Protein AF-A0A8H2JIV2-F1 (afdb_monomer)

Organism: NCBI:txid2304625

Secondary structure (DSSP, 8-state):
---S-------TTS-HHHHHHHHHHHHHHHHTTT--GGG--EEESSHHHHHHHHHHHHHTT-----EEEHHHHHHHH-TTSPPPPHHHHHHHHHTT---HHHHHHHSHHHHHHHHHHHHHHHTT-S----EEETTEEEE-HHHHHHHHHTS-TTS-HHHHHHHHHHHHHHHHHHHHHHHTTSHHHHHHHHHHHHHHHT-

Nearest PDB structures (foldseek):
  6zca-assembly1_H  TM=8.045E-01  e=2.258E-09  Bacillus subtilis
  5uxw-assembly2_B  TM=6.470E-01  e=6.951E+00  Bartonella quintana str. Toulouse
  1w36-assembly2_F  TM=5.972E-01  e=6.951E+00  Escherichia coli
  1w36-assembly1_C  TM=5.732E-01  e=8.904E+00  Escherichia coli

pLDDT: mean 83.73, std 10.21, range [45.22, 93.94]

Sequence (199 aa):
TTSKVMLIEGIAGSGKTSALLQRIAFLLYHNRKWLEAENVLLFSPNHLFSDYISTVLPSLGESGVPTQTFKNYISQLLPEFSLLDEQQQESGFLLGEKDPIQVMKSGLTLVDQIDRYIQSITSYGPLFRDMKINGRTILSKESIRQWYKETNEQLPLHHRLSLLQTKLLKKLGGLQKDETRQQWVKDLAEEQLQELYAT

Foldseek 3Di:
DPDPDDDDDDDPPPCSVVVVLVVVLCCCVVCVVPDALCNAEAADCDDVVQVVSQVVNVVSVHHDRHYYHPVVVVCVVCVVDDDDDPVVVVVCVVVVVCPVVVVCVPDCVVVVVVVVVQLVCLQQADDFQFDDDPNHGPGHSVNLRVQLNPDDSPDRSVVSVVVSVVVVVVVVVVVVVVVCPDPVVVVVVVVVVCVVVVD

Radius of gyration: 25.8 Å; Cα contacts (8 Å, |Δi|>4): 123; chains: 1; bounding box: 49×55×67 Å

Mean predicted aligned error: 10.49 Å

InterPro domains:
  IPR027417 P-loop containing nucleoside triphosphate hydrolase [G3DSA:3.40.50.300] (1-194)
  IPR027417 P-loop containing nucleoside triphosphate hydrolase [SSF52540] (3-186)

Structure (mmCIF, N/CA/C/O backbone):
data_AF-A0A8H2JIV2-F1
#
_entry.id   AF-A0A8H2JIV2-F1
#
loop_
_atom_site.group_PDB
_atom_site.id
_atom_site.type_symbol
_atom_site.label_atom_id
_atom_site.label_alt_id
_atom_site.label_comp_id
_atom_site.label_asym_id
_atom_site.label_entity_id
_atom_site.label_seq_id
_atom_site.pdbx_PDB_ins_code
_atom_site.Cartn_x
_atom_site.Cartn_y
_atom_site.Cartn_z
_atom_site.occupancy
_atom_site.B_iso_or_equiv
_atom_site.auth_seq_id
_atom_site.auth_comp_id
_atom_site.auth_asym_id
_atom_site.auth_atom_id
_atom_site.pdbx_PDB_model_num
ATOM 1 N N . THR A 1 1 ? 2.349 1.173 -31.238 1.00 49.69 1 THR A N 1
ATOM 2 C CA . THR A 1 1 ? 1.554 0.133 -30.546 1.00 49.69 1 THR A CA 1
ATOM 3 C C . THR A 1 1 ? 0.786 0.776 -29.404 1.00 49.69 1 THR A C 1
ATOM 5 O O . THR A 1 1 ? 1.384 1.504 -28.627 1.00 49.69 1 THR A O 1
ATOM 8 N N . THR A 1 2 ? -0.531 0.569 -29.327 1.00 69.25 2 THR A N 1
ATOM 9 C CA . THR A 1 2 ? -1.459 1.178 -28.343 1.00 69.25 2 THR A CA 1
ATOM 10 C C . THR A 1 2 ? -1.653 0.335 -27.072 1.00 69.25 2 THR A C 1
ATOM 12 O O . THR A 1 2 ? -2.593 0.558 -26.313 1.00 69.25 2 THR A O 1
ATOM 15 N N . SER A 1 3 ? -0.788 -0.658 -26.831 1.00 79.25 3 SER A N 1
ATOM 16 C CA . SER A 1 3 ? -0.906 -1.537 -25.663 1.00 79.25 3 SER A CA 1
ATOM 17 C C . SER A 1 3 ? -0.543 -0.802 -24.373 1.00 79.25 3 SER A C 1
ATOM 19 O O . SER A 1 3 ? 0.490 -0.135 -24.310 1.00 79.25 3 SER A O 1
ATOM 21 N N . LYS A 1 4 ? -1.372 -0.970 -23.334 1.00 85.00 4 LYS A N 1
ATOM 22 C CA . LYS A 1 4 ? -1.130 -0.433 -21.983 1.00 85.00 4 LYS A CA 1
ATOM 23 C C . LYS A 1 4 ? -0.068 -1.220 -21.209 1.00 85.00 4 LYS A C 1
ATOM 25 O O . LYS A 1 4 ? 0.530 -0.678 -20.290 1.00 85.00 4 LYS A O 1
ATOM 30 N N . VAL A 1 5 ? 0.160 -2.482 -21.579 1.00 91.12 5 VAL A N 1
ATOM 31 C CA . VAL A 1 5 ? 1.103 -3.389 -20.912 1.00 91.12 5 VAL A CA 1
ATOM 32 C C . VAL A 1 5 ? 2.109 -3.917 -21.930 1.00 91.12 5 VAL A C 1
ATOM 34 O O . VAL A 1 5 ? 1.755 -4.211 -23.077 1.00 91.12 5 VAL A O 1
ATOM 37 N N . MET A 1 6 ? 3.367 -4.022 -21.509 1.00 90.38 6 MET A N 1
ATOM 38 C CA . MET A 1 6 ? 4.468 -4.560 -22.299 1.00 90.38 6 MET A CA 1
ATOM 39 C C . MET A 1 6 ? 5.199 -5.620 -21.479 1.00 90.38 6 MET A C 1
ATOM 41 O O . MET A 1 6 ? 5.628 -5.345 -20.362 1.00 90.38 6 MET A O 1
ATOM 45 N N . LEU A 1 7 ? 5.355 -6.807 -22.059 1.00 91.94 7 LEU A N 1
ATOM 46 C CA . LEU A 1 7 ? 6.203 -7.871 -21.534 1.00 91.94 7 LEU A CA 1
ATOM 47 C C . LEU A 1 7 ? 7.478 -7.930 -22.376 1.00 91.94 7 LEU A C 1
ATOM 49 O O . LEU A 1 7 ? 7.404 -7.946 -23.604 1.00 91.94 7 LEU A O 1
ATOM 53 N N . ILE A 1 8 ? 8.635 -7.950 -21.716 1.00 89.88 8 ILE A N 1
ATOM 54 C CA . ILE A 1 8 ? 9.940 -8.096 -22.365 1.00 89.88 8 ILE A CA 1
ATOM 55 C C . ILE A 1 8 ? 10.515 -9.446 -21.944 1.00 89.88 8 ILE A C 1
ATOM 57 O O . ILE A 1 8 ? 10.984 -9.604 -20.818 1.00 89.88 8 ILE A O 1
ATOM 61 N N . GLU A 1 9 ? 10.490 -10.409 -22.859 1.00 91.81 9 GLU A N 1
ATOM 62 C CA . GLU A 1 9 ? 11.033 -11.751 -22.656 1.00 91.81 9 GLU A CA 1
ATOM 63 C C . GLU A 1 9 ? 12.264 -11.968 -23.545 1.00 91.81 9 GLU A C 1
ATOM 65 O O . GLU A 1 9 ? 12.353 -11.450 -24.657 1.00 91.81 9 GLU A O 1
ATOM 70 N N . GLY A 1 10 ? 13.254 -12.702 -23.043 1.00 89.56 10 GLY A N 1
ATOM 71 C CA . GLY A 1 10 ? 14.483 -12.977 -23.781 1.00 89.56 10 GLY A CA 1
ATOM 72 C C . GLY A 1 10 ? 15.508 -13.734 -22.948 1.00 89.56 10 GLY A C 1
ATOM 73 O O . GLY A 1 10 ? 15.431 -13.767 -21.718 1.00 89.56 10 GLY A O 1
ATOM 74 N N . ILE A 1 11 ? 16.505 -14.312 -23.613 1.00 92.62 11 ILE A N 1
ATOM 75 C CA . ILE A 1 11 ? 17.586 -15.080 -22.975 1.00 92.62 11 ILE A CA 1
ATOM 76 C C . ILE A 1 11 ? 18.544 -14.193 -22.160 1.00 92.62 11 ILE A C 1
ATOM 78 O O . ILE A 1 11 ? 18.521 -12.961 -22.249 1.00 92.62 11 ILE A O 1
ATOM 82 N N . ALA A 1 12 ? 19.387 -14.796 -21.319 1.00 88.19 12 ALA A N 1
ATOM 83 C CA . ALA A 1 12 ? 20.436 -14.065 -20.607 1.00 88.19 12 ALA A CA 1
ATOM 84 C C . ALA A 1 12 ? 21.334 -13.292 -21.595 1.00 88.19 12 ALA A C 1
ATOM 86 O O . ALA A 1 12 ? 21.620 -13.768 -22.689 1.00 88.19 12 ALA A O 1
ATOM 87 N N . GLY A 1 13 ? 21.727 -12.068 -21.233 1.00 85.75 13 GLY A N 1
ATOM 88 C CA . GLY A 1 13 ? 22.545 -11.209 -22.098 1.00 85.75 13 GLY A CA 1
ATOM 89 C C . GLY A 1 13 ? 21.806 -10.523 -23.257 1.00 85.75 13 GLY A C 1
ATOM 90 O O . GLY A 1 13 ? 22.401 -9.691 -23.928 1.00 85.75 13 GLY A O 1
ATOM 91 N N . SER A 1 14 ? 20.505 -10.764 -23.467 1.00 88.94 14 SER A N 1
ATOM 92 C CA . SER A 1 14 ? 19.744 -10.176 -24.589 1.00 88.94 14 SER A CA 1
ATOM 93 C C . SER A 1 14 ? 19.407 -8.678 -24.452 1.00 88.94 14 SER A C 1
ATOM 95 O O . SER A 1 14 ? 18.559 -8.171 -25.180 1.00 88.94 14 SER A O 1
ATOM 97 N N . GLY A 1 15 ? 19.990 -7.968 -23.481 1.00 90.19 15 GLY A N 1
ATOM 98 C CA . GLY A 1 15 ? 19.767 -6.529 -23.293 1.00 90.19 15 GLY A CA 1
ATOM 99 C C . GLY A 1 15 ? 18.398 -6.128 -22.725 1.00 90.19 15 GLY A C 1
ATOM 100 O O . GLY A 1 15 ? 18.022 -4.966 -22.850 1.00 90.19 15 GLY A O 1
ATOM 101 N N . LYS A 1 16 ? 17.648 -7.039 -22.080 1.00 93.12 16 LYS A N 1
ATOM 102 C CA . LYS A 1 16 ? 16.307 -6.745 -21.511 1.00 93.12 16 LYS A CA 1
ATOM 103 C C . LYS A 1 16 ? 16.299 -5.523 -20.594 1.00 93.12 16 LYS A C 1
ATOM 105 O O . LYS A 1 16 ? 15.425 -4.672 -20.711 1.00 93.12 16 LYS A O 1
ATOM 110 N N . THR A 1 17 ? 17.295 -5.424 -19.717 1.00 88.88 17 THR A N 1
ATOM 111 C CA . THR A 1 17 ? 17.457 -4.287 -18.806 1.00 88.88 17 THR A CA 1
ATOM 112 C C . THR A 1 17 ? 17.651 -2.985 -19.573 1.00 88.88 17 THR A C 1
ATOM 114 O O . THR A 1 17 ? 16.957 -2.010 -19.314 1.00 88.88 17 THR A O 1
ATOM 117 N N . SER A 1 18 ? 18.543 -2.971 -20.564 1.00 88.69 18 SER A N 1
ATOM 118 C CA . SER A 1 18 ? 18.785 -1.787 -21.391 1.00 88.69 18 SER A CA 1
ATOM 119 C C . SER A 1 18 ? 17.533 -1.384 -22.171 1.00 88.69 18 SER A C 1
ATOM 121 O O . SER A 1 18 ? 17.190 -0.207 -22.199 1.00 88.69 18 SER A O 1
ATOM 123 N N . ALA A 1 19 ? 16.806 -2.349 -22.742 1.00 90.44 19 ALA A N 1
ATOM 124 C CA . ALA A 1 19 ? 15.545 -2.095 -23.433 1.00 90.44 19 ALA A CA 1
ATOM 125 C C . ALA A 1 19 ? 14.476 -1.499 -22.498 1.00 90.44 19 ALA A C 1
ATOM 127 O O . ALA A 1 19 ? 13.791 -0.551 -22.882 1.00 90.44 19 ALA A O 1
ATOM 128 N N . LEU A 1 20 ? 14.366 -2.004 -21.263 1.00 89.94 20 LEU A N 1
ATOM 129 C CA . LEU A 1 20 ? 13.463 -1.467 -20.242 1.00 89.94 20 LEU A CA 1
ATOM 130 C C . LEU A 1 20 ? 13.813 -0.014 -19.885 1.00 89.94 20 LEU A C 1
ATOM 132 O O . LEU A 1 20 ? 12.929 0.839 -19.872 1.00 89.94 20 LEU A O 1
ATOM 136 N N . LEU A 1 21 ? 15.091 0.285 -19.643 1.00 90.12 21 LEU A N 1
ATOM 137 C CA . LEU A 1 21 ? 15.527 1.634 -19.270 1.00 90.12 21 LEU A CA 1
ATOM 138 C C . LEU A 1 21 ? 15.342 2.639 -20.400 1.00 90.12 21 LEU A C 1
ATOM 140 O O . LEU A 1 21 ? 14.820 3.726 -20.171 1.00 90.12 21 LEU A O 1
ATOM 144 N N . GLN A 1 22 ? 15.673 2.250 -21.632 1.00 89.25 22 GLN A N 1
ATOM 145 C CA . GLN A 1 22 ? 15.399 3.067 -22.814 1.00 89.25 22 GLN A CA 1
ATOM 146 C C . GLN A 1 22 ? 13.897 3.308 -22.994 1.00 89.25 22 GLN A C 1
ATOM 148 O O . GLN A 1 22 ? 13.478 4.400 -23.373 1.00 89.25 22 GLN A O 1
ATOM 153 N N . ARG A 1 23 ? 13.058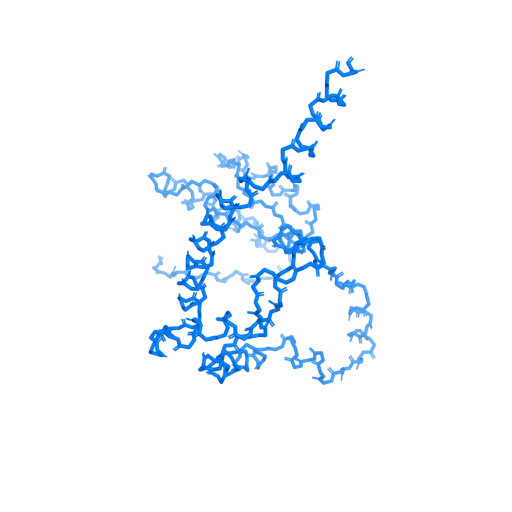 2.311 -22.685 1.00 90.81 23 ARG A N 1
ATOM 154 C CA . ARG A 1 23 ? 11.604 2.464 -22.748 1.00 90.81 23 ARG A CA 1
ATOM 155 C C . ARG A 1 23 ? 11.090 3.463 -21.714 1.00 90.81 23 ARG A C 1
ATOM 157 O O . ARG A 1 23 ? 10.234 4.273 -22.062 1.00 90.81 23 ARG A O 1
ATOM 164 N N . ILE A 1 24 ? 11.596 3.409 -20.484 1.00 90.31 24 ILE A N 1
ATOM 165 C CA . ILE A 1 24 ? 11.249 4.366 -19.425 1.00 90.31 24 ILE A CA 1
ATOM 166 C C . ILE A 1 24 ? 11.687 5.773 -19.830 1.00 90.31 24 ILE A C 1
ATOM 168 O O . ILE A 1 24 ? 10.858 6.680 -19.816 1.00 90.31 24 ILE A O 1
ATOM 172 N N . ALA A 1 25 ? 12.931 5.929 -20.289 1.00 90.12 25 ALA A N 1
ATOM 173 C CA . ALA A 1 25 ? 13.448 7.215 -20.740 1.00 90.12 25 ALA A CA 1
ATOM 174 C C . ALA A 1 25 ? 12.618 7.797 -21.894 1.00 90.12 25 ALA A C 1
ATOM 176 O O . ALA A 1 25 ? 12.211 8.953 -21.858 1.00 90.12 25 ALA A O 1
ATOM 177 N N . PHE A 1 26 ? 12.259 6.971 -22.881 1.00 89.69 26 PHE A N 1
ATOM 178 C CA . PHE A 1 26 ? 11.364 7.383 -23.961 1.00 89.69 26 PHE A CA 1
ATOM 179 C C . PHE A 1 26 ? 9.989 7.837 -23.448 1.00 89.69 26 PHE A C 1
ATOM 181 O O . PHE A 1 26 ? 9.448 8.822 -23.948 1.00 89.69 26 PHE A O 1
ATOM 188 N N . LEU A 1 27 ? 9.393 7.114 -22.491 1.00 90.69 27 LEU A N 1
ATOM 189 C CA . LEU A 1 27 ? 8.075 7.453 -21.952 1.00 90.69 27 LEU A CA 1
ATOM 190 C C . LEU A 1 27 ? 8.098 8.773 -21.181 1.00 90.69 27 LEU A C 1
ATOM 192 O O . LEU A 1 27 ? 7.182 9.568 -21.376 1.00 90.69 27 LEU A O 1
ATOM 196 N N . LEU A 1 28 ? 9.123 9.010 -20.363 1.00 90.94 28 LEU A N 1
ATOM 197 C CA . LEU A 1 28 ? 9.309 10.276 -19.654 1.00 90.94 28 LEU A CA 1
ATOM 198 C C . LEU A 1 28 ? 9.538 11.415 -20.650 1.00 90.94 28 LEU A C 1
ATOM 200 O O . LEU A 1 28 ? 8.752 12.358 -20.690 1.00 90.94 28 LEU A O 1
ATOM 204 N N . TYR A 1 29 ? 10.483 11.259 -21.578 1.00 89.06 29 TYR A N 1
ATOM 205 C CA . TYR A 1 29 ? 10.780 12.273 -22.587 1.00 89.06 29 TYR A CA 1
ATOM 206 C C . TYR A 1 29 ? 9.569 12.643 -23.460 1.00 89.06 29 TYR A C 1
ATOM 208 O O . TYR A 1 29 ? 9.306 13.827 -23.708 1.00 89.06 29 TYR A O 1
ATOM 216 N N . HIS A 1 30 ? 8.831 11.640 -23.951 1.00 90.06 30 HIS A N 1
ATOM 217 C CA . HIS A 1 30 ? 7.679 11.840 -24.834 1.00 90.06 30 HIS A CA 1
ATOM 218 C C . HIS A 1 30 ? 6.490 12.472 -24.099 1.00 90.06 30 HIS A C 1
ATOM 220 O O . HIS A 1 30 ? 5.753 13.265 -24.687 1.00 90.06 30 HIS A O 1
ATOM 226 N N . ASN A 1 31 ? 6.323 12.150 -22.813 1.00 90.62 31 ASN A N 1
ATOM 227 C CA . ASN A 1 31 ? 5.182 12.560 -21.999 1.00 90.62 31 ASN A CA 1
ATOM 228 C C . ASN A 1 31 ? 5.529 13.622 -20.944 1.00 90.62 31 ASN A C 1
ATOM 230 O O . ASN A 1 31 ? 4.692 13.919 -20.097 1.00 90.62 31 ASN A O 1
ATOM 234 N N . ARG A 1 32 ? 6.698 14.270 -21.040 1.00 88.81 32 ARG A N 1
ATOM 235 C CA . ARG A 1 32 ? 7.243 15.261 -20.083 1.00 88.81 32 ARG A CA 1
ATOM 236 C C . ARG A 1 32 ? 6.360 16.470 -19.754 1.00 88.81 32 ARG A C 1
ATOM 238 O O . ARG A 1 32 ? 6.737 17.316 -18.964 1.00 88.81 32 ARG A O 1
ATOM 245 N N . LYS A 1 33 ? 5.229 16.635 -20.447 1.00 91.06 33 LYS A N 1
ATOM 246 C CA . LYS A 1 33 ? 4.235 17.674 -20.133 1.00 91.06 33 LYS A CA 1
ATOM 247 C C . LYS A 1 33 ? 3.295 17.265 -18.995 1.00 91.06 33 LYS A C 1
ATOM 249 O O . LYS A 1 33 ? 2.607 18.127 -18.464 1.00 91.06 33 LYS A O 1
ATOM 254 N N . TRP A 1 34 ? 3.173 15.967 -18.723 1.00 90.38 34 TRP A N 1
ATOM 255 C CA . TRP A 1 34 ? 2.178 15.402 -17.807 1.00 90.38 34 TRP A CA 1
ATOM 256 C C . TRP A 1 34 ? 2.668 14.174 -17.029 1.00 90.38 34 TRP A C 1
ATOM 258 O O . TRP A 1 34 ? 1.933 13.678 -16.179 1.00 90.38 34 TRP A O 1
ATOM 268 N N . LEU A 1 35 ? 3.868 13.666 -17.322 1.00 89.44 35 LEU A N 1
ATOM 269 C CA . LEU A 1 35 ? 4.500 12.563 -16.610 1.00 89.44 35 LEU A CA 1
ATOM 270 C C . LEU A 1 35 ? 5.846 13.032 -16.060 1.00 89.44 35 LEU A C 1
ATOM 272 O O . LEU A 1 35 ? 6.780 13.249 -16.831 1.00 89.44 35 LEU A O 1
ATOM 276 N N . GLU A 1 36 ? 5.928 13.149 -14.740 1.00 89.19 36 GLU A N 1
ATOM 277 C CA . GLU A 1 36 ? 7.166 13.449 -14.025 1.00 89.19 36 GLU A CA 1
ATOM 278 C C . GLU A 1 36 ? 7.858 12.150 -13.591 1.00 89.19 36 GLU A C 1
ATOM 280 O O . GLU A 1 36 ? 7.215 11.107 -13.423 1.00 89.19 36 GLU A O 1
ATOM 285 N N . ALA A 1 37 ? 9.171 12.207 -13.360 1.00 87.31 37 ALA A N 1
ATOM 286 C CA . ALA A 1 37 ? 9.961 11.054 -12.919 1.00 87.31 37 ALA A CA 1
ATOM 287 C C . ALA A 1 37 ? 9.416 10.414 -11.626 1.00 87.31 37 ALA A C 1
ATOM 289 O O . ALA A 1 37 ? 9.379 9.190 -11.504 1.00 87.31 37 ALA A O 1
ATOM 290 N N . GLU A 1 38 ? 8.908 11.232 -10.701 1.00 89.19 38 GLU A N 1
ATOM 291 C CA . GLU A 1 38 ? 8.309 10.804 -9.429 1.00 89.19 38 GLU A CA 1
ATOM 292 C C . GLU A 1 38 ? 7.006 10.005 -9.601 1.00 89.19 38 GLU A C 1
ATOM 294 O O . GLU A 1 38 ? 6.583 9.292 -8.691 1.00 89.19 38 GLU A O 1
ATOM 299 N N . ASN A 1 39 ? 6.356 10.089 -10.768 1.00 89.31 39 ASN A N 1
ATOM 300 C CA . ASN A 1 39 ? 5.152 9.314 -11.074 1.00 89.31 39 ASN A CA 1
ATOM 301 C C . ASN A 1 39 ? 5.464 7.882 -11.544 1.00 89.31 39 ASN A C 1
ATOM 303 O O . ASN A 1 39 ? 4.540 7.103 -11.790 1.00 89.31 39 ASN A O 1
ATOM 307 N N . VAL A 1 40 ? 6.743 7.530 -11.687 1.00 90.44 40 VAL A N 1
ATOM 308 C CA . VAL A 1 40 ? 7.202 6.210 -12.124 1.00 90.44 40 VAL A CA 1
ATOM 309 C C . VAL A 1 40 ? 7.893 5.505 -10.958 1.00 90.44 40 VAL A C 1
ATOM 311 O O . VAL A 1 40 ? 8.781 6.063 -10.337 1.00 90.44 40 VAL A O 1
ATOM 314 N N . LEU A 1 41 ? 7.529 4.252 -10.676 1.00 91.88 41 LEU A N 1
ATOM 315 C CA . LEU A 1 41 ? 8.189 3.429 -9.656 1.00 91.88 41 LEU A CA 1
ATOM 316 C C . LEU A 1 41 ? 8.834 2.208 -10.311 1.00 91.88 41 LEU A C 1
ATOM 318 O O . LEU A 1 41 ? 8.154 1.442 -10.997 1.00 91.88 41 LEU A O 1
ATOM 322 N N . LEU A 1 42 ? 10.131 2.007 -10.073 1.00 92.06 42 LEU A N 1
ATOM 323 C CA . LEU A 1 42 ? 10.839 0.801 -10.490 1.00 92.06 42 LEU A CA 1
ATOM 324 C C . LEU A 1 42 ? 11.108 -0.103 -9.292 1.00 92.06 42 LEU A C 1
ATOM 326 O O . LEU A 1 42 ? 11.769 0.290 -8.328 1.00 92.06 42 LEU A O 1
ATOM 330 N N . PHE A 1 43 ? 10.672 -1.356 -9.413 1.00 93.94 43 PHE A N 1
ATOM 331 C CA . PHE A 1 43 ? 11.102 -2.417 -8.515 1.00 93.94 43 PHE A CA 1
ATOM 332 C C . PHE A 1 43 ? 12.354 -3.099 -9.052 1.00 93.94 43 PHE A C 1
ATOM 334 O O . PHE A 1 43 ? 12.354 -3.656 -10.152 1.00 93.94 43 PHE A O 1
ATOM 341 N N . SER A 1 44 ? 13.420 -3.057 -8.260 1.00 91.62 44 SER A N 1
ATOM 342 C CA . SER A 1 44 ? 14.659 -3.777 -8.528 1.00 91.62 44 SER A CA 1
ATOM 343 C C . SER A 1 44 ? 14.678 -5.128 -7.796 1.00 91.62 44 SER A C 1
ATOM 345 O O . SER A 1 44 ? 14.037 -5.285 -6.751 1.00 91.62 44 SER A O 1
ATOM 347 N N . PRO A 1 45 ? 15.430 -6.117 -8.307 1.00 87.56 45 PRO A N 1
ATOM 348 C CA . PRO A 1 45 ? 15.606 -7.395 -7.625 1.00 87.56 45 PRO A CA 1
ATOM 349 C C . PRO A 1 45 ? 16.490 -7.281 -6.374 1.00 87.56 45 PRO A C 1
ATOM 351 O O . PRO A 1 45 ? 16.352 -8.078 -5.457 1.00 87.56 45 PRO A O 1
ATOM 354 N N . ASN A 1 46 ? 17.417 -6.320 -6.330 1.00 88.25 46 ASN A N 1
ATOM 355 C CA . ASN A 1 46 ? 18.312 -6.091 -5.197 1.00 88.25 46 ASN A CA 1
ATOM 356 C C . ASN A 1 46 ? 18.867 -4.655 -5.209 1.00 88.25 46 ASN A C 1
ATOM 358 O O . ASN A 1 46 ? 18.721 -3.924 -6.191 1.00 88.25 46 ASN A O 1
ATOM 362 N N . HIS A 1 47 ? 19.532 -4.269 -4.119 1.00 87.88 47 HIS A N 1
ATOM 363 C CA . HIS A 1 47 ? 20.081 -2.921 -3.940 1.00 87.88 47 HIS A CA 1
ATOM 364 C C . HIS A 1 47 ? 21.145 -2.554 -4.981 1.00 87.88 47 HIS A C 1
ATOM 366 O O . HIS A 1 47 ? 21.077 -1.468 -5.541 1.00 87.88 47 HIS A O 1
ATOM 372 N N . LEU A 1 48 ? 22.053 -3.478 -5.322 1.00 87.75 48 LEU A N 1
ATOM 373 C CA . LEU A 1 48 ? 23.085 -3.235 -6.342 1.00 87.75 48 LEU A CA 1
ATOM 374 C C . LEU A 1 48 ? 22.465 -2.880 -7.699 1.00 87.75 48 LEU A C 1
ATOM 376 O O . LEU A 1 48 ? 22.972 -2.029 -8.428 1.00 87.75 48 LEU A O 1
ATOM 380 N N . PHE A 1 49 ? 21.343 -3.516 -8.038 1.00 87.12 49 PHE A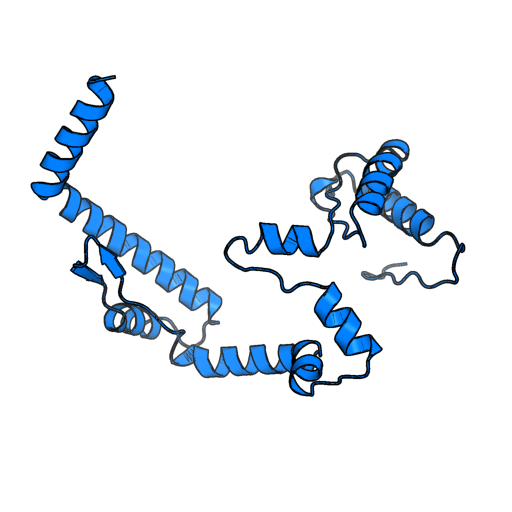 N 1
ATOM 381 C CA . PHE A 1 49 ? 20.607 -3.190 -9.248 1.00 87.12 49 PHE A CA 1
ATOM 382 C C . PHE A 1 49 ? 19.904 -1.834 -9.143 1.00 87.12 49 PHE A C 1
ATOM 384 O O . PHE A 1 49 ? 19.912 -1.094 -10.122 1.00 87.12 49 PHE A O 1
ATOM 391 N N . SER A 1 50 ? 19.342 -1.476 -7.981 1.00 88.12 50 SER A N 1
ATOM 392 C CA . SER A 1 50 ? 18.806 -0.122 -7.755 1.00 88.12 50 SER A CA 1
ATOM 393 C C . SER A 1 50 ? 19.857 0.954 -8.025 1.00 88.12 50 SER A C 1
ATOM 395 O O . SER A 1 50 ? 19.565 1.919 -8.729 1.00 88.12 50 SER A O 1
ATOM 397 N N . ASP A 1 51 ? 21.074 0.760 -7.516 1.00 86.44 51 ASP A N 1
ATOM 398 C CA . ASP A 1 51 ? 22.182 1.711 -7.656 1.00 86.44 51 ASP A CA 1
ATOM 399 C C . ASP A 1 51 ? 22.665 1.816 -9.111 1.00 86.44 51 ASP A C 1
ATOM 401 O O . ASP A 1 51 ? 22.971 2.895 -9.624 1.00 86.44 51 ASP A O 1
ATOM 405 N N . TYR A 1 52 ? 22.677 0.690 -9.827 1.00 85.94 52 TYR A N 1
ATOM 406 C CA . TYR A 1 52 ? 22.953 0.687 -11.260 1.00 85.94 52 TYR A CA 1
ATOM 407 C C . TYR A 1 52 ? 21.908 1.507 -12.037 1.00 85.94 52 TYR A C 1
ATOM 409 O O . TYR A 1 52 ? 22.273 2.358 -12.851 1.00 85.94 52 TYR A O 1
ATOM 417 N N . ILE A 1 53 ? 20.612 1.310 -11.766 1.00 85.69 53 ILE A N 1
ATOM 418 C CA . ILE A 1 53 ? 19.538 2.075 -12.418 1.00 85.69 53 ILE A CA 1
ATOM 419 C C . ILE A 1 53 ? 19.642 3.571 -12.109 1.00 85.69 53 ILE A C 1
ATOM 421 O O . ILE A 1 53 ? 19.529 4.385 -13.030 1.00 85.69 53 ILE A O 1
ATOM 425 N N . SER A 1 54 ? 19.880 3.930 -10.845 1.00 82.19 54 SER A N 1
ATOM 426 C CA . SER A 1 54 ? 19.987 5.328 -10.414 1.00 82.19 54 SER A CA 1
ATOM 427 C C . SER A 1 54 ? 21.180 6.050 -11.040 1.00 82.19 54 SER A C 1
ATOM 429 O O . SER A 1 54 ? 21.159 7.271 -11.138 1.00 82.19 54 SER A O 1
ATOM 431 N N . THR A 1 55 ? 22.177 5.308 -11.531 1.00 83.38 55 THR A N 1
ATOM 432 C CA . THR A 1 55 ? 23.312 5.853 -12.288 1.00 83.38 55 THR A CA 1
ATOM 433 C C . THR A 1 55 ? 23.019 5.943 -13.791 1.00 83.38 55 THR A C 1
ATOM 435 O O . THR A 1 55 ? 23.403 6.911 -14.449 1.00 83.38 55 THR A O 1
ATOM 438 N N . VAL A 1 56 ? 22.328 4.952 -14.364 1.00 85.81 56 VAL A N 1
ATOM 439 C CA . VAL A 1 56 ? 22.097 4.874 -15.817 1.00 85.81 56 VAL A CA 1
ATOM 440 C C . VAL A 1 56 ? 20.980 5.796 -16.297 1.00 85.81 56 VAL A C 1
ATOM 442 O O . VAL A 1 56 ? 21.155 6.440 -17.330 1.00 85.81 56 VAL A O 1
ATOM 445 N N . LEU A 1 57 ? 19.850 5.894 -15.592 1.00 83.69 57 LEU A N 1
ATOM 446 C CA . LEU A 1 57 ? 18.746 6.762 -16.030 1.00 83.69 57 LEU A CA 1
ATOM 447 C C . LEU A 1 57 ? 19.171 8.239 -16.170 1.00 83.69 57 LEU A C 1
ATOM 449 O O . LEU A 1 57 ? 18.867 8.822 -17.215 1.00 83.69 57 LEU A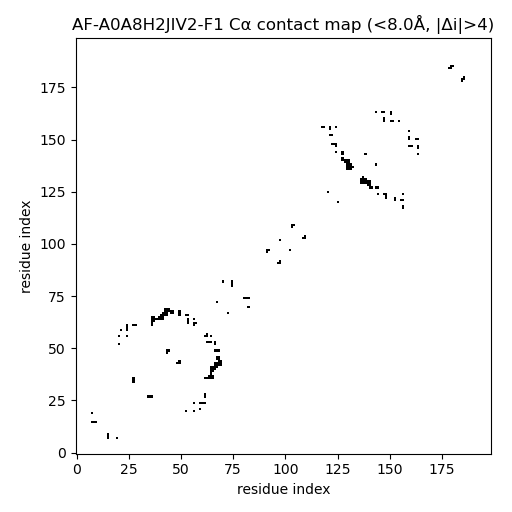 O 1
ATOM 453 N N . PRO A 1 58 ? 19.967 8.822 -15.246 1.00 83.50 58 PRO A N 1
ATOM 454 C CA . PRO A 1 58 ? 20.478 10.181 -15.419 1.00 83.50 58 PRO A CA 1
ATOM 455 C C . PRO A 1 58 ? 21.310 10.368 -16.687 1.00 83.50 58 PRO A C 1
ATOM 457 O O . PRO A 1 58 ? 21.201 11.400 -17.346 1.00 83.50 58 PRO A O 1
ATOM 460 N N . SER A 1 59 ? 22.093 9.359 -17.088 1.00 80.19 59 SER A N 1
ATOM 461 C CA . SER A 1 59 ? 22.845 9.399 -18.354 1.00 80.19 59 SER A CA 1
ATOM 462 C C . SER A 1 59 ? 21.944 9.431 -19.598 1.00 80.19 59 SER A C 1
ATOM 464 O O . SER A 1 59 ? 22.377 9.868 -20.662 1.00 80.19 59 SER A O 1
ATOM 466 N N . LEU A 1 60 ? 20.680 9.016 -19.458 1.00 79.62 60 LEU A N 1
ATOM 467 C CA . LEU A 1 60 ? 19.640 9.092 -20.487 1.00 79.62 60 LEU A CA 1
ATOM 468 C C . LEU A 1 60 ? 18.827 10.396 -20.417 1.00 79.62 60 LEU A C 1
ATOM 470 O O . LEU A 1 60 ? 17.876 10.558 -21.178 1.00 79.62 60 LEU A O 1
ATOM 474 N N . GLY A 1 61 ? 19.210 11.327 -19.538 1.00 77.00 61 GLY A N 1
ATOM 475 C CA . GLY A 1 61 ? 18.556 12.622 -19.355 1.00 77.00 61 GLY A CA 1
ATOM 476 C C . GLY A 1 61 ? 17.389 12.611 -18.368 1.00 77.00 61 GLY A C 1
ATOM 477 O O . GLY A 1 61 ? 16.780 13.655 -18.164 1.00 77.00 61 GLY A O 1
ATOM 478 N N . GLU A 1 62 ? 17.105 11.473 -17.729 1.00 81.44 62 GLU A N 1
ATOM 479 C CA . GLU A 1 62 ? 15.980 11.315 -16.804 1.00 81.44 62 GLU A CA 1
ATOM 480 C C . GLU A 1 62 ? 16.496 11.026 -15.391 1.00 81.44 62 GLU A C 1
ATOM 482 O O . GLU A 1 62 ? 17.115 9.996 -15.133 1.00 81.44 62 GLU A O 1
ATOM 487 N N . SER A 1 63 ? 16.264 11.940 -14.452 1.00 77.81 63 SER A N 1
ATOM 488 C CA . SER A 1 63 ? 16.731 11.817 -13.063 1.00 77.81 63 SER A CA 1
ATOM 489 C C . SER A 1 63 ? 15.561 11.766 -12.091 1.00 77.81 63 SER A C 1
ATOM 491 O O . SER A 1 63 ? 14.474 12.242 -12.393 1.00 77.81 63 SER A O 1
ATOM 493 N N . GLY A 1 64 ? 15.795 11.207 -10.903 1.00 79.44 64 GLY A N 1
ATOM 494 C CA . GLY A 1 64 ? 14.807 11.241 -9.824 1.00 79.44 64 GLY A CA 1
ATOM 495 C C . GLY A 1 64 ? 13.676 10.226 -9.959 1.00 79.44 64 GLY A C 1
ATOM 496 O O . GLY A 1 64 ? 12.644 10.422 -9.336 1.00 79.44 64 GLY A O 1
ATOM 497 N N . VAL A 1 65 ? 13.851 9.149 -10.735 1.00 86.81 65 VAL A N 1
ATOM 498 C CA . VAL A 1 65 ? 12.878 8.047 -10.780 1.00 86.81 65 VAL A CA 1
ATOM 499 C C . VAL A 1 65 ? 13.039 7.158 -9.536 1.00 86.81 65 VAL A C 1
ATOM 501 O O . VAL A 1 65 ? 14.086 6.510 -9.397 1.00 86.81 65 VAL A O 1
ATOM 504 N N . PRO A 1 66 ? 12.034 7.072 -8.641 1.00 89.62 66 PRO A N 1
ATOM 505 C CA . PRO A 1 66 ? 12.073 6.185 -7.485 1.00 89.62 66 PRO A CA 1
ATOM 506 C C . PRO A 1 66 ? 12.372 4.735 -7.881 1.00 89.62 66 PRO A C 1
ATOM 508 O O . PRO A 1 66 ? 11.605 4.087 -8.595 1.00 89.62 66 PRO A O 1
ATOM 511 N N . THR A 1 67 ? 13.498 4.216 -7.391 1.00 91.44 67 THR A N 1
ATOM 512 C CA . THR A 1 67 ? 13.919 2.831 -7.615 1.00 91.44 67 THR A CA 1
ATOM 513 C C . THR A 1 67 ? 14.258 2.183 -6.284 1.00 91.44 67 THR A C 1
ATOM 515 O O . THR A 1 67 ? 15.103 2.680 -5.544 1.00 91.44 67 THR A O 1
ATOM 518 N N . GLN A 1 68 ? 13.610 1.065 -5.970 1.00 92.88 68 GLN A N 1
ATOM 519 C CA . GLN A 1 68 ? 13.865 0.325 -4.736 1.00 92.88 68 GLN A CA 1
ATOM 520 C C . GLN A 1 68 ? 13.486 -1.146 -4.867 1.00 92.88 68 GLN A C 1
ATOM 522 O O . GLN A 1 68 ? 12.781 -1.542 -5.793 1.00 92.88 68 GLN A O 1
ATOM 527 N N . THR A 1 69 ? 13.938 -1.969 -3.924 1.00 92.50 69 THR A N 1
ATOM 528 C CA . THR A 1 69 ? 13.496 -3.362 -3.847 1.00 92.50 69 THR A CA 1
ATOM 529 C C . THR A 1 69 ? 12.042 -3.425 -3.383 1.00 92.50 69 THR A C 1
ATOM 531 O O . THR A 1 69 ? 11.572 -2.562 -2.636 1.00 92.50 69 THR A O 1
ATOM 534 N N . PHE A 1 70 ? 11.318 -4.469 -3.791 1.00 91.12 70 PHE A N 1
A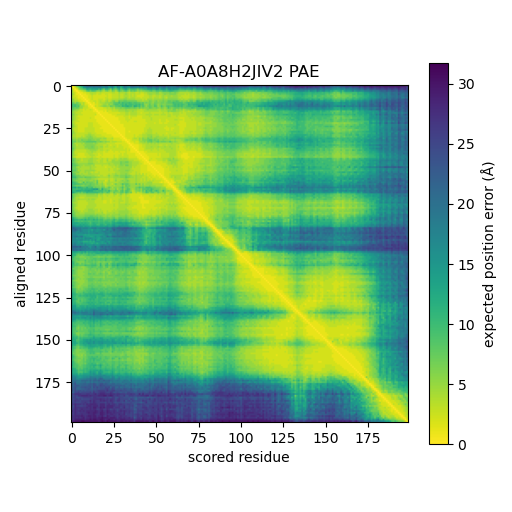TOM 535 C CA . PHE A 1 70 ? 9.950 -4.688 -3.311 1.00 91.12 70 PHE A CA 1
ATOM 536 C C . PHE A 1 70 ? 9.902 -4.819 -1.781 1.00 91.12 70 PHE A C 1
ATOM 538 O O . PHE A 1 70 ? 9.033 -4.239 -1.133 1.00 91.12 70 PHE A O 1
ATOM 545 N N . LYS A 1 71 ? 10.896 -5.502 -1.199 1.00 88.00 71 LYS A N 1
ATOM 546 C CA . LYS A 1 71 ? 11.071 -5.639 0.250 1.00 88.00 71 LYS A CA 1
ATOM 547 C C . LYS A 1 71 ? 11.098 -4.281 0.951 1.00 88.00 71 LYS A C 1
ATOM 549 O O . LYS A 1 71 ? 10.307 -4.066 1.862 1.00 88.00 71 LYS A O 1
ATOM 554 N N . ASN A 1 72 ? 11.954 -3.367 0.489 1.00 90.00 72 ASN A N 1
ATOM 555 C CA . ASN A 1 72 ? 12.064 -2.016 1.043 1.00 90.00 72 ASN A CA 1
ATOM 556 C C . ASN A 1 72 ? 10.761 -1.228 0.932 1.00 90.00 72 ASN A C 1
ATOM 558 O O . ASN A 1 72 ? 10.372 -0.534 1.868 1.00 90.00 72 ASN A O 1
ATOM 562 N N . TYR A 1 73 ? 10.090 -1.334 -0.213 1.00 92.19 73 TYR A N 1
ATOM 563 C CA . TYR A 1 73 ? 8.826 -0.645 -0.429 1.00 92.19 73 TYR A CA 1
ATOM 564 C C . TYR A 1 73 ? 7.756 -1.103 0.568 1.00 92.19 73 TYR A C 1
ATOM 566 O O . TYR A 1 73 ? 7.078 -0.275 1.175 1.00 92.19 73 TYR A O 1
ATOM 574 N N . ILE A 1 74 ? 7.633 -2.416 0.789 1.00 91.62 74 ILE A N 1
ATOM 575 C CA . ILE A 1 74 ? 6.659 -2.956 1.740 1.00 91.62 74 ILE A CA 1
ATOM 576 C C . ILE A 1 74 ? 7.024 -2.607 3.183 1.00 91.62 74 ILE A C 1
ATOM 578 O O . ILE A 1 74 ? 6.129 -2.251 3.943 1.00 91.62 74 ILE A O 1
ATOM 582 N N . SER A 1 75 ? 8.298 -2.657 3.575 1.00 90.25 75 SER A N 1
ATOM 583 C CA . SER A 1 75 ? 8.690 -2.295 4.943 1.00 90.25 75 SER A CA 1
ATOM 584 C C . SER A 1 75 ? 8.494 -0.807 5.249 1.00 90.25 75 SER A C 1
ATOM 586 O O . SER A 1 75 ? 8.154 -0.467 6.378 1.00 90.25 75 SER A O 1
ATOM 588 N N . GLN A 1 76 ? 8.621 0.082 4.259 1.00 90.94 76 GLN A N 1
ATOM 589 C CA . GLN A 1 76 ? 8.229 1.491 4.406 1.00 90.94 76 GLN A CA 1
ATOM 590 C C . GLN A 1 76 ? 6.709 1.662 4.520 1.00 90.94 76 GLN A C 1
ATOM 592 O O . GLN A 1 76 ? 6.236 2.498 5.288 1.00 90.94 76 GLN A O 1
ATOM 597 N N . LEU A 1 77 ? 5.939 0.879 3.758 1.00 91.31 77 LEU A N 1
ATOM 598 C CA . LEU A 1 77 ? 4.478 0.946 3.758 1.00 91.31 77 LEU A CA 1
ATOM 599 C C . LEU A 1 77 ? 3.861 0.350 5.035 1.00 91.31 77 LEU A C 1
ATOM 601 O O . LEU A 1 77 ? 2.802 0.793 5.477 1.00 91.31 77 LEU A O 1
ATOM 605 N N . LEU A 1 78 ? 4.511 -0.660 5.616 1.00 91.00 78 LEU A N 1
ATOM 606 C CA . LEU A 1 78 ? 4.036 -1.453 6.749 1.00 91.00 78 LEU A CA 1
ATOM 607 C C . LEU A 1 78 ? 5.129 -1.580 7.832 1.00 91.00 78 LEU A C 1
ATOM 609 O O . LEU A 1 78 ? 5.584 -2.691 8.106 1.00 91.00 78 LEU A O 1
ATOM 613 N N . PRO A 1 79 ? 5.539 -0.473 8.483 1.00 87.50 79 PRO A N 1
ATOM 614 C CA . PRO A 1 79 ? 6.679 -0.463 9.410 1.00 87.50 79 PRO A CA 1
ATOM 615 C C . PRO A 1 79 ? 6.456 -1.308 10.674 1.00 87.50 79 PRO A C 1
ATOM 617 O O . PRO A 1 79 ? 7.407 -1.803 11.268 1.00 87.50 79 PRO A O 1
ATOM 620 N N . GLU A 1 80 ? 5.195 -1.507 11.064 1.00 88.62 80 GLU A N 1
ATOM 621 C CA . GLU A 1 80 ? 4.795 -2.312 12.227 1.00 88.62 80 GLU A CA 1
ATOM 622 C C . GLU A 1 80 ? 4.876 -3.829 11.977 1.00 88.62 80 GLU A C 1
ATOM 624 O O . GLU A 1 8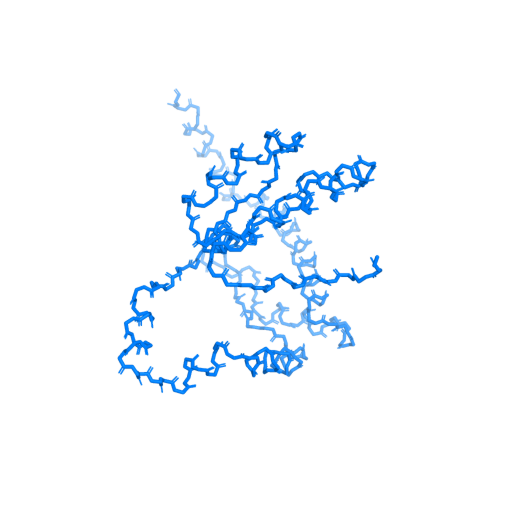0 ? 4.679 -4.628 12.894 1.00 88.62 80 GLU A O 1
ATOM 629 N N . PHE A 1 81 ? 5.116 -4.251 10.733 1.00 84.38 81 PHE A N 1
ATOM 630 C CA . PHE A 1 81 ? 5.146 -5.658 10.352 1.00 84.38 81 PHE A CA 1
ATOM 631 C C . PHE A 1 81 ? 6.577 -6.106 10.072 1.00 84.38 81 PHE A C 1
ATOM 633 O O . PHE A 1 81 ? 7.302 -5.500 9.285 1.00 84.38 81 PHE A O 1
ATOM 640 N N . SER A 1 82 ? 6.977 -7.224 10.677 1.00 80.94 82 SER A N 1
ATOM 641 C CA . SER A 1 82 ? 8.227 -7.886 10.325 1.00 80.94 82 SER A CA 1
ATOM 642 C C . SER A 1 82 ? 8.045 -8.701 9.047 1.00 80.94 82 SER A C 1
ATOM 644 O O . SER A 1 82 ? 7.165 -9.559 8.941 1.00 80.94 82 SER A O 1
ATOM 646 N N . LEU A 1 83 ? 8.896 -8.435 8.058 1.00 77.12 83 LEU A N 1
ATOM 647 C CA . LEU A 1 83 ? 8.984 -9.277 6.872 1.00 77.12 83 LEU A CA 1
ATOM 648 C C . LEU A 1 83 ? 9.676 -10.587 7.249 1.00 77.12 83 LEU A C 1
ATOM 650 O O . LEU A 1 83 ? 10.740 -10.577 7.868 1.00 77.12 83 LEU A O 1
ATOM 654 N N . LEU A 1 84 ? 9.051 -11.708 6.887 1.00 74.81 84 LEU A N 1
ATOM 655 C CA . LEU A 1 84 ? 9.649 -13.031 7.048 1.00 74.81 84 LEU A CA 1
ATOM 656 C C . LEU A 1 84 ? 10.899 -13.143 6.168 1.00 74.81 84 LEU A C 1
ATOM 658 O O . LEU A 1 84 ? 10.956 -12.563 5.083 1.00 74.81 84 LEU A O 1
ATOM 662 N N . ASP A 1 85 ? 11.900 -13.871 6.655 1.00 70.94 85 ASP A N 1
ATOM 663 C CA . ASP A 1 85 ? 13.196 -13.974 5.990 1.00 70.94 85 ASP A CA 1
ATOM 664 C C . ASP A 1 85 ? 13.107 -14.805 4.698 1.00 70.94 85 ASP A C 1
ATOM 666 O O . ASP A 1 85 ? 12.610 -15.935 4.692 1.00 70.94 85 ASP A O 1
ATOM 670 N N . GLU A 1 86 ? 13.610 -14.240 3.599 1.00 67.19 86 GLU A N 1
ATOM 671 C CA . GLU A 1 86 ? 13.586 -14.840 2.259 1.00 67.19 86 GLU A CA 1
ATOM 672 C C . GLU A 1 86 ? 14.417 -16.131 2.214 1.00 67.19 86 GLU A C 1
ATOM 674 O O . GLU A 1 86 ? 14.024 -17.091 1.551 1.00 67.19 86 GLU A O 1
ATOM 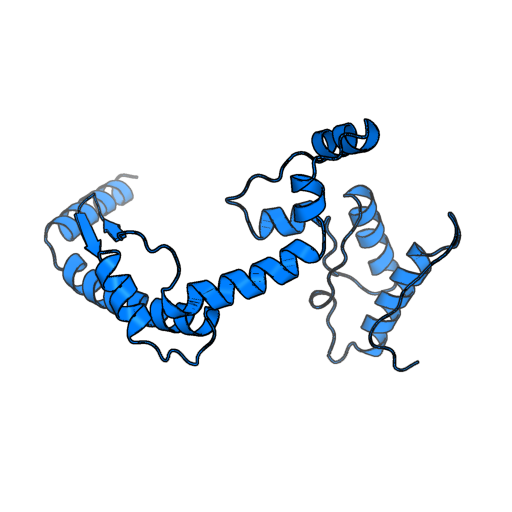679 N N . GLN A 1 87 ? 15.503 -16.208 2.994 1.00 63.53 87 GLN A N 1
ATOM 680 C CA . GLN A 1 87 ? 16.388 -17.380 3.030 1.00 63.53 87 GLN A CA 1
ATOM 681 C C . GLN A 1 87 ? 15.693 -18.635 3.575 1.00 63.53 87 GLN A C 1
ATOM 683 O O . GLN A 1 87 ? 15.945 -19.749 3.105 1.00 63.53 87 GLN A O 1
ATOM 688 N N . GLN A 1 88 ? 14.795 -18.466 4.551 1.00 62.75 88 GLN A N 1
ATOM 689 C CA . GLN A 1 88 ? 14.026 -19.576 5.116 1.00 62.75 88 GLN A CA 1
ATOM 690 C C . GLN A 1 88 ? 13.003 -20.106 4.106 1.00 62.75 88 GLN A C 1
ATOM 692 O O . GLN A 1 88 ? 12.814 -21.317 3.996 1.00 62.75 88 GLN A O 1
ATO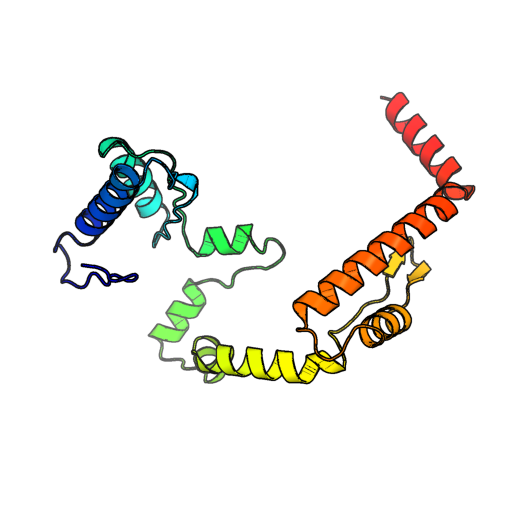M 697 N N . GLN A 1 89 ? 12.386 -19.215 3.324 1.00 66.81 89 GLN A N 1
ATOM 698 C CA . GLN A 1 89 ? 11.432 -19.611 2.287 1.00 66.81 89 GLN A CA 1
ATOM 699 C C . GLN A 1 89 ? 12.110 -20.266 1.082 1.00 66.81 89 GLN A C 1
ATOM 701 O O . GLN A 1 89 ? 11.594 -21.252 0.559 1.00 66.81 89 GLN A O 1
ATOM 706 N N . GLU A 1 90 ? 13.266 -19.752 0.659 1.00 66.19 90 GLU A N 1
ATOM 707 C CA . GLU A 1 90 ? 14.046 -20.323 -0.439 1.00 66.19 90 GLU A CA 1
ATOM 708 C C . GLU A 1 90 ? 14.563 -21.723 -0.083 1.00 66.19 90 GLU A C 1
ATOM 710 O O . GLU A 1 90 ? 14.421 -22.650 -0.877 1.00 66.19 90 GLU A O 1
ATOM 715 N N . SER A 1 91 ? 15.066 -21.910 1.141 1.00 64.38 91 SER A N 1
ATOM 716 C CA . SER A 1 91 ? 15.521 -23.221 1.621 1.00 64.38 91 SER A CA 1
ATOM 717 C C . SER A 1 91 ? 14.389 -24.253 1.617 1.00 64.38 91 SER A C 1
ATOM 719 O O . SER A 1 91 ? 14.561 -25.334 1.058 1.00 64.38 91 SER A O 1
ATOM 721 N N . GLY A 1 92 ? 13.213 -23.911 2.163 1.00 68.75 92 GLY A N 1
ATOM 722 C CA . GLY A 1 92 ? 12.041 -24.797 2.143 1.00 68.75 92 GLY A CA 1
ATOM 723 C C . GLY A 1 92 ? 11.574 -25.125 0.719 1.00 68.75 92 GLY A C 1
ATOM 724 O O . GLY A 1 92 ? 11.311 -26.283 0.393 1.00 68.75 92 GLY A O 1
ATOM 725 N N . PHE A 1 93 ? 11.569 -24.132 -0.177 1.00 69.25 93 PHE A N 1
ATOM 726 C CA . PHE A 1 93 ? 11.230 -24.339 -1.585 1.00 69.25 93 PHE A CA 1
ATOM 727 C C . PHE A 1 93 ? 12.211 -25.287 -2.296 1.00 69.25 93 PHE A C 1
ATOM 729 O O . PHE A 1 93 ? 11.777 -26.214 -2.984 1.00 69.25 93 PHE A O 1
ATOM 736 N N . LEU A 1 94 ? 13.521 -25.085 -2.116 1.00 72.56 94 LEU A N 1
ATOM 737 C CA . LEU A 1 94 ? 14.576 -25.904 -2.729 1.00 72.56 94 LEU A CA 1
ATOM 738 C C . LEU A 1 94 ? 14.615 -27.333 -2.171 1.00 72.56 94 LEU A C 1
ATOM 740 O O . LEU A 1 94 ? 14.906 -28.270 -2.914 1.00 72.56 94 LEU A O 1
ATOM 744 N N . LEU A 1 95 ? 14.276 -27.512 -0.892 1.00 76.44 95 LEU A N 1
ATOM 745 C CA . LEU A 1 95 ? 14.122 -28.822 -0.247 1.00 76.44 95 LEU A CA 1
ATOM 746 C C . LEU A 1 95 ? 12.848 -29.561 -0.694 1.00 76.44 95 LEU A C 1
ATOM 748 O O . LEU A 1 95 ? 12.646 -30.721 -0.336 1.00 76.44 95 LEU A O 1
ATOM 752 N N . GLY A 1 96 ? 11.994 -28.918 -1.498 1.00 68.88 96 GLY A N 1
ATOM 753 C CA . GLY A 1 96 ? 10.737 -29.491 -1.969 1.00 68.88 96 GLY A CA 1
ATOM 754 C C . GLY A 1 96 ? 9.649 -29.539 -0.896 1.00 68.88 96 GLY A C 1
ATOM 755 O O . GLY A 1 96 ? 8.634 -30.213 -1.100 1.00 68.88 96 GLY A O 1
ATOM 756 N N . GLU A 1 97 ? 9.822 -28.821 0.218 1.00 72.25 97 GLU A N 1
ATOM 757 C CA . GLU A 1 97 ? 8.798 -28.651 1.244 1.00 72.25 97 GLU A CA 1
ATOM 758 C C . GLU A 1 97 ? 7.664 -27.799 0.669 1.00 72.25 97 GLU A C 1
ATOM 760 O O . GLU A 1 97 ? 7.679 -26.569 0.666 1.00 72.25 97 GLU A O 1
ATOM 765 N N . LYS A 1 98 ? 6.657 -28.470 0.113 1.00 69.62 98 LYS A N 1
ATOM 766 C CA . LYS A 1 98 ? 5.437 -27.821 -0.362 1.00 69.62 98 LYS A CA 1
ATOM 767 C C . LYS A 1 98 ? 4.408 -27.846 0.751 1.00 69.62 98 LYS A C 1
ATOM 769 O O . LYS A 1 98 ? 3.519 -28.693 0.735 1.00 69.62 98 LYS A O 1
ATOM 774 N N . ASP A 1 99 ? 4.517 -26.919 1.699 1.00 79.88 99 ASP A N 1
ATOM 775 C CA . ASP A 1 99 ? 3.408 -26.652 2.613 1.00 79.88 99 ASP A CA 1
ATOM 776 C C . ASP A 1 99 ? 2.193 -26.193 1.776 1.00 79.88 99 ASP A C 1
ATOM 778 O O . ASP A 1 99 ? 2.251 -25.131 1.138 1.00 79.88 99 ASP A O 1
ATOM 782 N N . PRO A 1 100 ? 1.083 -26.961 1.743 1.00 81.88 100 PRO A N 1
ATOM 783 C CA . PRO A 1 100 ? -0.111 -26.587 0.990 1.00 81.88 100 PRO A CA 1
ATOM 784 C C . PRO A 1 100 ? -0.644 -25.207 1.389 1.00 81.88 100 PRO A C 1
ATOM 786 O O . PRO A 1 100 ? -1.211 -24.498 0.556 1.00 81.88 100 PRO A O 1
ATOM 789 N N . ILE A 1 101 ? -0.437 -24.804 2.648 1.00 83.31 101 ILE A N 1
ATOM 790 C CA . ILE A 1 101 ? -0.844 -23.497 3.160 1.00 83.31 101 ILE A CA 1
ATOM 791 C C . ILE A 1 101 ? 0.012 -22.396 2.532 1.00 83.31 101 ILE A C 1
ATOM 793 O O . ILE A 1 101 ? -0.531 -21.376 2.109 1.00 83.31 101 ILE A O 1
ATOM 797 N N . GLN A 1 102 ? 1.330 -22.583 2.434 1.00 79.38 102 GLN A N 1
ATOM 798 C CA . GLN A 1 102 ? 2.224 -21.607 1.807 1.00 79.38 102 GLN A CA 1
ATOM 799 C C . GLN A 1 102 ? 1.931 -21.455 0.309 1.00 79.38 102 GLN A C 1
ATOM 801 O O . GLN A 1 102 ? 1.866 -20.329 -0.180 1.00 79.38 102 GLN A O 1
ATOM 806 N N . VAL A 1 103 ? 1.677 -22.562 -0.396 1.00 81.44 103 VAL A N 1
ATOM 807 C CA . VAL A 1 103 ? 1.291 -22.550 -1.820 1.00 81.44 103 VAL A CA 1
ATOM 808 C C . VAL A 1 103 ? -0.048 -21.838 -2.028 1.00 81.44 103 VAL A C 1
ATOM 810 O O . VAL A 1 103 ? -0.202 -21.052 -2.960 1.00 81.44 103 VAL A O 1
ATOM 813 N N . MET A 1 104 ? -1.022 -22.079 -1.148 1.00 84.06 104 MET A N 1
ATOM 814 C CA . MET A 1 104 ? -2.306 -21.379 -1.194 1.00 84.06 104 MET A CA 1
ATOM 815 C C . MET A 1 104 ? -2.134 -19.877 -0.935 1.00 84.06 104 MET A C 1
ATOM 817 O O . MET A 1 104 ? -2.717 -19.073 -1.662 1.00 84.06 104 MET A O 1
ATOM 821 N N . LYS A 1 105 ? -1.302 -19.496 0.047 1.00 83.44 105 LYS A N 1
ATOM 822 C CA . LYS A 1 105 ? -1.032 -18.095 0.403 1.00 83.44 105 LYS A CA 1
ATOM 823 C C . LYS A 1 105 ? -0.300 -17.313 -0.690 1.00 83.44 105 LYS A C 1
ATOM 825 O O . LYS A 1 105 ? -0.525 -16.114 -0.807 1.00 83.44 105 LYS A O 1
ATOM 830 N N . SER A 1 106 ? 0.576 -17.956 -1.462 1.00 81.81 106 SER A N 1
ATOM 831 C CA . SER A 1 106 ? 1.317 -17.315 -2.558 1.00 81.81 106 SER A CA 1
ATOM 832 C C . SER A 1 106 ? 0.568 -17.319 -3.895 1.00 81.81 106 SER A C 1
ATOM 834 O O . SER A 1 106 ? 0.983 -16.645 -4.837 1.00 81.81 106 SER A O 1
ATOM 836 N N . GLY A 1 107 ? -0.534 -18.065 -3.996 1.00 84.62 107 GLY A N 1
ATOM 837 C CA . GLY A 1 107 ? -1.345 -18.166 -5.203 1.00 84.62 107 GLY A CA 1
ATOM 838 C C . GLY A 1 107 ? -2.431 -17.093 -5.324 1.00 84.62 107 GLY A C 1
ATOM 839 O O . GLY A 1 107 ? -2.856 -16.471 -4.351 1.00 84.62 107 GLY A O 1
ATOM 840 N N . LEU A 1 108 ? -2.969 -16.950 -6.539 1.00 89.75 108 LEU A N 1
ATOM 841 C CA . LEU A 1 108 ? -4.111 -16.067 -6.822 1.00 89.75 108 LEU A CA 1
ATOM 842 C C . LEU A 1 108 ? -5.392 -16.495 -6.093 1.00 89.75 108 LEU A C 1
ATOM 844 O O . LEU A 1 108 ? -6.251 -15.662 -5.824 1.00 89.75 108 LEU A O 1
ATOM 848 N N . THR A 1 109 ? -5.489 -17.766 -5.694 1.00 88.94 109 THR A N 1
ATOM 849 C CA . THR A 1 109 ? -6.605 -18.271 -4.889 1.00 88.94 109 THR A CA 1
ATOM 850 C C . THR A 1 109 ? -6.795 -17.459 -3.611 1.00 88.94 109 THR A C 1
ATOM 852 O O . THR A 1 109 ? -7.933 -17.206 -3.230 1.00 88.94 109 THR A O 1
ATOM 855 N N . LEU A 1 110 ? -5.716 -17.026 -2.943 1.00 90.62 110 LEU A N 1
ATOM 856 C CA . LEU A 1 110 ? -5.840 -16.198 -1.743 1.00 90.62 110 LEU A CA 1
ATOM 857 C C . LEU A 1 110 ? -6.512 -14.856 -2.058 1.00 90.62 110 LEU A C 1
ATOM 859 O O . LEU A 1 110 ? -7.356 -14.417 -1.283 1.00 90.62 110 LEU A O 1
ATOM 863 N N . VAL A 1 111 ? -6.180 -14.236 -3.192 1.00 91.00 111 VAL A N 1
ATOM 864 C CA . VAL A 1 111 ? -6.767 -12.956 -3.619 1.00 91.00 111 VAL A CA 1
ATOM 865 C C . VAL A 1 111 ? -8.283 -13.098 -3.780 1.00 91.00 111 VAL A C 1
ATOM 867 O O . VAL A 1 111 ? -9.039 -12.345 -3.167 1.00 91.00 111 VAL A O 1
ATOM 870 N N . ASP A 1 112 ? -8.737 -14.151 -4.465 1.00 89.69 112 ASP A N 1
ATOM 871 C CA . ASP A 1 112 ? -10.169 -14.441 -4.629 1.00 89.69 112 ASP A CA 1
ATOM 872 C C . ASP A 1 112 ? -10.884 -14.734 -3.297 1.00 89.69 112 ASP A C 1
ATOM 874 O O . ASP A 1 112 ? -12.091 -14.509 -3.157 1.00 89.69 112 ASP A O 1
ATOM 878 N N . GLN A 1 113 ? -10.170 -15.303 -2.321 1.00 92.25 113 GLN A N 1
ATOM 879 C CA . GLN A 1 113 ? -10.709 -15.573 -0.987 1.00 92.25 113 GLN A CA 1
ATOM 880 C C . GLN A 1 113 ? -10.763 -14.306 -0.126 1.00 92.25 113 GLN A C 1
ATOM 882 O O . GLN A 1 113 ? -11.709 -14.154 0.647 1.00 92.25 113 GLN A O 1
ATOM 887 N N . ILE A 1 114 ? -9.804 -13.384 -0.271 1.00 93.12 114 ILE A N 1
ATOM 888 C CA . ILE A 1 114 ? -9.801 -12.089 0.424 1.00 93.12 114 ILE A CA 1
ATOM 889 C C . ILE A 1 114 ? -11.043 -11.286 0.036 1.00 93.12 114 ILE A C 1
ATOM 891 O O . ILE A 1 114 ? -11.737 -10.792 0.924 1.00 93.12 114 ILE A O 1
ATOM 895 N N . ASP A 1 115 ? -11.382 -11.216 -1.252 1.00 90.88 115 ASP A N 1
ATOM 896 C CA . ASP A 1 115 ? -12.562 -10.472 -1.709 1.00 90.88 115 ASP A CA 1
ATOM 897 C C . ASP A 1 115 ? -13.862 -11.057 -1.146 1.00 90.88 115 ASP A C 1
ATOM 899 O O . ASP A 1 115 ? -14.711 -10.329 -0.620 1.00 90.88 115 ASP A O 1
ATOM 903 N N . ARG A 1 116 ? -13.995 -12.389 -1.169 1.00 92.56 116 ARG A N 1
ATOM 904 C CA . ARG A 1 116 ? -15.135 -13.088 -0.555 1.00 92.56 116 ARG A CA 1
ATOM 905 C C . ARG A 1 116 ? -15.210 -12.849 0.947 1.00 92.56 116 ARG A C 1
ATOM 907 O O . ARG A 1 116 ? -16.291 -12.599 1.483 1.00 92.56 116 ARG A O 1
ATOM 914 N N . TYR A 1 117 ? -14.071 -12.901 1.630 1.00 93.12 117 TYR A N 1
ATOM 915 C CA . TYR A 1 117 ? -13.994 -12.627 3.056 1.00 93.12 117 TYR A CA 1
ATOM 916 C C . TYR A 1 117 ? -14.441 -11.194 3.359 1.00 93.12 117 TYR A C 1
ATOM 918 O O . TYR A 1 117 ? -15.325 -11.010 4.197 1.00 93.12 117 TYR A O 1
ATOM 926 N N . ILE A 1 118 ? -13.925 -10.198 2.630 1.00 92.62 118 ILE A N 1
ATOM 927 C CA . ILE A 1 118 ? -14.312 -8.788 2.767 1.00 92.62 118 ILE A CA 1
ATOM 928 C C . ILE A 1 118 ? -15.825 -8.632 2.599 1.00 92.62 118 ILE A C 1
ATOM 930 O O . ILE A 1 118 ? -16.467 -8.009 3.447 1.00 92.62 118 ILE A O 1
ATOM 934 N N . GLN A 1 119 ? -16.417 -9.235 1.567 1.00 90.88 119 GLN A N 1
ATOM 935 C CA . GLN A 1 119 ? -17.867 -9.200 1.354 1.00 90.88 119 GLN A CA 1
ATOM 936 C C . GLN A 1 119 ? -18.632 -9.811 2.536 1.00 90.88 119 GLN A C 1
ATOM 938 O O . GLN A 1 119 ? -19.567 -9.191 3.045 1.00 90.88 119 GLN A O 1
ATOM 943 N N . SER A 1 120 ? -18.190 -10.969 3.036 1.00 92.31 120 SER A N 1
ATOM 944 C CA . SER A 1 120 ? -18.839 -11.654 4.161 1.00 92.31 120 SER A CA 1
ATOM 945 C C . SER A 1 120 ? -18.803 -10.845 5.462 1.00 92.31 120 SER A C 1
ATOM 947 O O . SER A 1 120 ? -19.785 -10.818 6.205 1.00 92.31 120 SER A O 1
ATOM 949 N N . ILE A 1 121 ? -17.704 -10.127 5.725 1.00 93.50 121 ILE A N 1
ATOM 950 C CA . ILE A 1 121 ? -17.567 -9.316 6.938 1.00 93.50 121 ILE A CA 1
ATOM 951 C C . ILE A 1 121 ? -18.163 -7.920 6.780 1.00 93.50 121 ILE A C 1
ATOM 953 O O . ILE A 1 121 ? -18.355 -7.246 7.786 1.00 93.50 121 ILE A O 1
ATOM 957 N N . THR A 1 122 ? -18.460 -7.459 5.559 1.00 92.38 122 THR A N 1
ATOM 958 C CA . THR A 1 122 ? -18.870 -6.066 5.311 1.00 92.38 122 THR A CA 1
ATOM 959 C C . THR A 1 122 ? -20.120 -5.700 6.108 1.00 92.38 122 THR A C 1
ATOM 961 O O . THR A 1 122 ? -20.150 -4.634 6.715 1.00 92.38 122 THR A O 1
ATOM 964 N N . SER A 1 123 ? -21.127 -6.574 6.193 1.00 88.56 123 SER A N 1
ATOM 965 C CA . SER A 1 123 ? -22.336 -6.299 6.987 1.00 88.56 123 SER A CA 1
ATOM 966 C C . SER A 1 123 ? -22.025 -6.141 8.485 1.00 88.56 123 SER A C 1
ATOM 968 O O . SER A 1 123 ? -22.431 -5.160 9.111 1.00 88.56 123 SER A O 1
ATOM 970 N N . TYR A 1 124 ? -21.236 -7.058 9.053 1.00 90.00 124 TYR A N 1
ATOM 971 C CA . TYR A 1 124 ? -20.908 -7.051 10.480 1.00 90.00 124 TYR A CA 1
ATOM 972 C C . TYR A 1 124 ? -19.883 -5.970 10.865 1.00 90.00 124 TYR A C 1
ATOM 974 O O . TYR A 1 124 ? -19.973 -5.390 11.952 1.00 90.00 124 TYR A O 1
ATOM 982 N N . GLY A 1 125 ? -18.934 -5.693 9.976 1.00 89.38 125 GLY A N 1
ATOM 983 C CA . GLY A 1 125 ? -17.771 -4.839 10.186 1.00 89.38 125 GLY A CA 1
ATOM 984 C C . GLY A 1 125 ? -16.566 -5.589 10.764 1.00 89.38 125 GLY A C 1
ATOM 985 O O . GLY A 1 125 ? -16.708 -6.703 11.281 1.00 89.38 125 GLY A O 1
ATOM 986 N N . PRO A 1 126 ? -15.370 -4.978 10.708 1.00 91.62 126 PRO A N 1
ATOM 987 C CA . PRO A 1 126 ? -14.149 -5.576 11.227 1.00 91.62 126 PRO A CA 1
ATOM 988 C C . PRO A 1 126 ? -14.171 -5.712 12.757 1.00 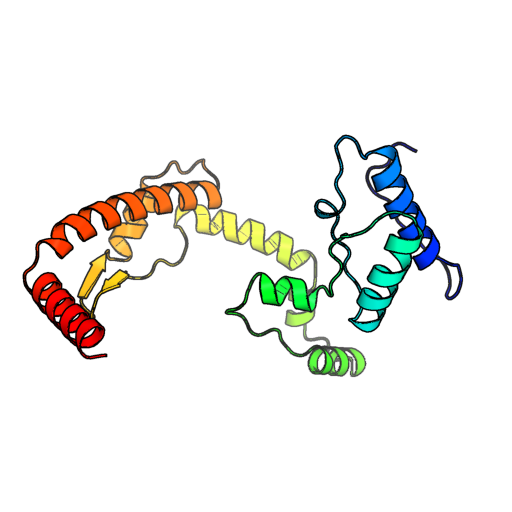91.62 126 PRO A C 1
ATOM 990 O O . PRO A 1 126 ? -15.135 -5.388 13.466 1.00 91.62 126 PRO A O 1
ATOM 993 N N . LEU A 1 127 ? -13.071 -6.236 13.287 1.00 91.56 127 LEU A N 1
ATOM 994 C CA . LEU A 1 127 ? -12.892 -6.426 14.716 1.00 91.56 127 LEU A CA 1
ATOM 995 C C . LEU A 1 127 ? -12.506 -5.091 15.370 1.00 91.56 127 LEU A C 1
ATOM 997 O O . LEU A 1 127 ? -11.353 -4.672 15.345 1.00 91.56 127 LEU A O 1
ATOM 1001 N N . PHE A 1 128 ? -13.503 -4.408 15.932 1.00 92.81 128 PHE A N 1
ATOM 1002 C CA . PHE A 1 128 ? -13.306 -3.166 16.678 1.00 92.81 128 PHE A CA 1
ATOM 1003 C C . PHE A 1 128 ? -12.728 -3.431 18.073 1.00 92.81 128 PHE A C 1
ATOM 1005 O O . PHE A 1 128 ? -13.007 -4.461 18.693 1.00 92.81 128 PHE A O 1
ATOM 1012 N N . ARG A 1 129 ? -11.944 -2.474 18.573 1.00 91.12 129 ARG A N 1
ATOM 1013 C CA . ARG A 1 129 ? -11.325 -2.494 19.903 1.00 91.12 129 ARG A CA 1
ATOM 1014 C C . ARG A 1 129 ? -11.815 -1.305 20.719 1.00 91.12 129 ARG A C 1
ATOM 1016 O O . ARG A 1 129 ? -12.142 -0.266 20.150 1.00 91.12 129 ARG A O 1
ATOM 1023 N N . ASP A 1 130 ? -11.848 -1.471 22.037 1.00 91.31 130 ASP A N 1
ATOM 1024 C CA . ASP A 1 130 ? -12.145 -0.367 22.947 1.00 91.31 130 ASP A CA 1
ATOM 1025 C C . ASP A 1 130 ? -11.047 0.690 22.851 1.00 91.31 130 ASP A C 1
ATOM 1027 O O . ASP A 1 130 ? -9.857 0.364 22.835 1.00 91.31 130 ASP A O 1
ATOM 1031 N N . MET A 1 131 ? -11.447 1.956 22.840 1.00 87.31 131 MET A N 1
ATOM 1032 C CA . MET A 1 131 ? -10.528 3.080 22.935 1.00 87.31 131 MET A CA 1
ATOM 1033 C C . MET A 1 131 ? -10.418 3.506 24.394 1.00 87.31 131 MET A C 1
ATOM 1035 O O . MET A 1 131 ? -11.416 3.870 25.026 1.00 87.31 131 MET A O 1
ATOM 1039 N N . LYS A 1 132 ? -9.195 3.456 24.924 1.00 86.00 132 LYS A N 1
ATOM 1040 C CA . LYS A 1 132 ? -8.896 3.766 26.321 1.00 86.00 132 LYS A CA 1
ATOM 1041 C C . LYS A 1 132 ? -7.883 4.902 26.412 1.00 86.00 132 LYS A C 1
ATOM 1043 O O . LYS A 1 132 ? -6.911 4.902 25.665 1.00 86.00 132 LYS A O 1
ATOM 1048 N N . ILE A 1 133 ? -8.093 5.817 27.354 1.00 79.81 133 ILE A N 1
ATOM 1049 C CA . ILE A 1 133 ? -7.104 6.819 27.777 1.00 79.81 133 ILE A CA 1
ATOM 1050 C C . ILE A 1 133 ? -6.833 6.579 29.261 1.00 79.81 133 ILE A C 1
ATOM 1052 O O . ILE A 1 133 ? -7.775 6.468 30.045 1.00 79.81 133 ILE A O 1
ATOM 1056 N N . ASN A 1 134 ? -5.562 6.430 29.645 1.00 77.75 134 ASN A N 1
ATOM 1057 C CA . ASN A 1 134 ? -5.139 6.148 31.027 1.00 77.75 134 ASN A CA 1
ATOM 1058 C C . ASN A 1 134 ? -5.920 4.985 31.680 1.00 77.75 134 ASN A C 1
ATOM 1060 O O . ASN A 1 134 ? -6.341 5.051 32.831 1.00 77.75 134 ASN A O 1
ATOM 1064 N N . GLY A 1 135 ? -6.191 3.928 30.906 1.00 80.38 135 GLY A N 1
ATOM 1065 C CA . GLY A 1 135 ? -6.942 2.751 31.359 1.00 80.38 135 GLY A CA 1
ATOM 1066 C C . GLY A 1 135 ? -8.467 2.918 31.426 1.00 80.38 135 GLY A C 1
ATOM 1067 O O . GLY A 1 135 ? -9.170 1.912 31.532 1.00 80.38 135 GLY A O 1
ATOM 1068 N N . ARG A 1 136 ? -9.005 4.138 31.289 1.00 83.25 136 ARG A N 1
ATOM 1069 C CA . ARG A 1 136 ? -10.451 4.401 31.235 1.00 83.25 136 ARG A CA 1
ATOM 1070 C C . ARG A 1 136 ? -10.965 4.270 29.806 1.00 83.25 136 ARG A C 1
ATOM 1072 O O . ARG A 1 136 ? -10.428 4.889 28.890 1.00 83.25 136 ARG A O 1
ATOM 1079 N N . THR A 1 137 ? -12.012 3.472 29.607 1.00 86.06 137 THR A N 1
ATOM 1080 C CA . THR A 1 137 ? -12.668 3.329 28.300 1.00 86.06 137 THR A CA 1
ATOM 1081 C C . THR A 1 137 ? -13.447 4.596 27.971 1.00 86.06 137 THR A C 1
ATOM 1083 O O . THR A 1 137 ? -14.460 4.879 28.602 1.00 86.06 137 THR A O 1
ATOM 1086 N N . ILE A 1 138 ? -12.982 5.336 26.966 1.00 85.56 138 ILE A N 1
ATOM 1087 C CA . ILE A 1 138 ? -13.660 6.535 26.458 1.00 85.56 138 ILE A CA 1
ATOM 1088 C C . ILE A 1 138 ? -14.693 6.159 25.396 1.00 85.56 138 ILE A C 1
ATOM 1090 O O . ILE A 1 138 ? -15.757 6.769 25.306 1.00 85.56 138 ILE A O 1
ATOM 1094 N N . LEU A 1 139 ? -14.395 5.134 24.597 1.00 87.75 139 LEU A N 1
ATOM 1095 C CA . LEU A 1 139 ? -15.313 4.637 23.585 1.00 87.75 139 LEU A CA 1
ATOM 1096 C C . LEU A 1 139 ? -15.250 3.116 23.514 1.00 87.75 139 LEU A C 1
ATOM 1098 O O . LEU A 1 139 ? -14.185 2.539 23.299 1.00 87.75 139 LEU A O 1
ATOM 1102 N N . SER A 1 140 ? -16.399 2.467 23.688 1.00 92.31 140 SER A N 1
ATOM 1103 C CA . SER A 1 140 ? -16.488 1.011 23.625 1.00 92.31 140 SER A CA 1
ATOM 1104 C C . SER A 1 140 ? -16.549 0.504 22.185 1.00 92.31 140 SER A C 1
ATOM 1106 O O . SER A 1 140 ? -17.112 1.154 21.296 1.00 92.31 140 SER A O 1
ATOM 1108 N N . LYS A 1 141 ? -16.023 -0.699 21.953 1.00 93.69 141 LYS A N 1
ATOM 1109 C CA . LYS A 1 141 ? -16.115 -1.401 20.667 1.00 93.69 141 LYS A CA 1
ATOM 1110 C C . LYS A 1 141 ? -17.565 -1.615 20.222 1.00 93.69 141 LYS A C 1
ATOM 1112 O O . LYS A 1 141 ? -17.828 -1.617 19.020 1.00 93.69 141 LYS A O 1
ATOM 1117 N N . GLU A 1 142 ? -18.509 -1.763 21.155 1.00 93.12 142 GLU A N 1
ATOM 1118 C CA . GLU A 1 142 ? -19.942 -1.883 20.863 1.00 93.12 142 GLU A CA 1
ATOM 1119 C C . GLU A 1 142 ? -20.488 -0.588 20.256 1.00 93.12 142 GLU A C 1
ATOM 1121 O O . GLU A 1 142 ? -21.184 -0.638 19.242 1.00 93.12 142 GLU A O 1
ATOM 1126 N N . SER A 1 143 ? -20.107 0.565 20.815 1.00 91.75 143 SER A N 1
ATOM 1127 C CA . SER A 1 143 ? -20.507 1.881 20.300 1.00 91.75 143 SER A CA 1
ATOM 1128 C C . SER A 1 143 ? -19.944 2.121 18.897 1.00 91.75 143 SER A C 1
ATOM 1130 O O . SER A 1 143 ? -20.666 2.539 17.992 1.00 91.75 143 SER A O 1
ATOM 1132 N N . ILE A 1 144 ? -18.665 1.782 18.687 1.00 93.31 144 ILE A N 1
ATOM 1133 C CA . ILE A 1 144 ? -18.008 1.863 17.373 1.00 93.31 144 ILE A CA 1
ATOM 1134 C C . ILE A 1 144 ? -18.738 0.976 16.359 1.00 93.31 144 ILE A C 1
ATOM 1136 O O . ILE A 1 144 ? -19.033 1.408 15.242 1.00 93.31 144 ILE A O 1
ATOM 1140 N N . ARG A 1 145 ? -19.083 -0.255 16.756 1.00 93.88 145 ARG A N 1
ATOM 1141 C CA . ARG A 1 145 ? -19.821 -1.193 15.907 1.00 93.88 145 ARG A CA 1
ATOM 1142 C C . ARG A 1 145 ? -21.211 -0.678 15.559 1.00 93.88 145 ARG A C 1
ATOM 1144 O O . ARG A 1 145 ? -21.629 -0.819 14.412 1.00 93.88 145 ARG A O 1
ATOM 1151 N N . GLN A 1 146 ? -21.928 -0.092 16.511 1.00 93.12 146 GLN A N 1
ATOM 1152 C CA . GLN A 1 146 ? -23.242 0.487 16.252 1.00 93.12 146 GLN A CA 1
ATOM 1153 C C . GLN A 1 146 ? -23.147 1.604 15.207 1.00 93.12 146 GLN A C 1
ATOM 1155 O O . GLN A 1 146 ? -23.878 1.581 14.220 1.00 93.12 146 GLN A O 1
ATOM 1160 N N . TRP A 1 147 ? -22.184 2.516 15.344 1.00 92.06 147 TRP A N 1
ATOM 1161 C CA . TRP A 1 147 ? -21.977 3.580 14.359 1.00 92.06 147 TRP A CA 1
ATOM 1162 C C . TRP A 1 147 ? -21.576 3.061 12.982 1.00 92.06 147 TRP A C 1
ATOM 1164 O O . TRP A 1 147 ? -21.957 3.655 11.977 1.00 92.06 147 TRP A O 1
ATOM 1174 N N . TYR A 1 148 ? -20.838 1.954 12.923 1.00 93.56 148 TYR A N 1
ATOM 1175 C CA . TYR A 1 148 ? -20.552 1.276 11.665 1.00 93.56 148 TYR A CA 1
ATOM 1176 C C . TYR A 1 148 ? -21.826 0.701 11.023 1.00 93.56 148 TYR A C 1
ATOM 1178 O O . TYR A 1 148 ? -22.024 0.830 9.813 1.00 93.56 148 TYR A O 1
ATOM 1186 N N . LYS A 1 149 ? -22.717 0.099 11.817 1.00 91.81 149 LYS A N 1
ATOM 1187 C CA . LYS A 1 149 ? -24.002 -0.439 11.338 1.00 91.81 149 LYS A CA 1
ATOM 1188 C C . LYS A 1 149 ? -24.986 0.642 10.885 1.00 91.81 149 LYS A C 1
ATOM 1190 O O . LYS A 1 149 ? -25.793 0.377 10.011 1.00 91.81 149 LYS A O 1
ATOM 1195 N N . GLU A 1 150 ? -24.893 1.853 11.427 1.00 91.69 150 GLU A N 1
ATOM 1196 C CA . GLU A 1 150 ? -25.691 3.009 10.982 1.00 91.69 150 GLU A CA 1
ATOM 1197 C C . GLU A 1 150 ? -25.287 3.526 9.587 1.00 91.69 150 GLU A C 1
ATOM 1199 O O . GLU A 1 150 ? -26.011 4.324 8.992 1.00 91.69 150 GLU A O 1
ATOM 1204 N N . THR A 1 151 ? -24.127 3.118 9.058 1.00 89.06 151 THR A N 1
ATOM 1205 C CA . THR A 1 151 ? -23.721 3.477 7.689 1.00 89.06 151 THR A CA 1
ATOM 1206 C C . THR A 1 151 ? -24.492 2.665 6.645 1.00 89.06 151 THR A C 1
ATOM 1208 O O . THR A 1 151 ? -24.898 1.538 6.908 1.00 89.06 151 THR A O 1
ATOM 1211 N N . ASN A 1 152 ? -24.670 3.223 5.441 1.00 88.81 152 ASN A N 1
ATOM 1212 C CA . ASN A 1 152 ? -25.383 2.547 4.354 1.00 88.81 152 ASN A CA 1
ATOM 1213 C C . ASN A 1 152 ? -24.724 1.196 4.007 1.00 88.81 152 ASN A C 1
ATOM 1215 O O . ASN A 1 152 ? -23.556 1.147 3.619 1.00 88.81 152 ASN A O 1
ATOM 1219 N N . GLU A 1 153 ? -25.496 0.112 4.112 1.00 86.06 153 GLU A N 1
ATOM 1220 C CA . GLU A 1 153 ? -25.045 -1.261 3.863 1.00 86.06 153 GLU A CA 1
ATOM 1221 C C . GLU A 1 153 ? -24.658 -1.529 2.404 1.00 86.06 153 GLU A C 1
ATOM 1223 O O . GLU A 1 153 ? -23.870 -2.434 2.144 1.00 86.06 153 GLU A O 1
ATOM 1228 N N . GLN A 1 154 ? -25.155 -0.722 1.461 1.00 87.88 154 GLN A N 1
ATOM 1229 C CA . GLN A 1 154 ? -24.808 -0.821 0.039 1.00 87.88 154 GLN A CA 1
ATOM 1230 C C . GLN A 1 154 ? -23.397 -0.300 -0.269 1.00 87.88 154 GLN A C 1
ATOM 1232 O O . GLN A 1 154 ? -22.880 -0.525 -1.363 1.00 87.88 154 GLN A O 1
ATOM 1237 N N . LEU A 1 155 ? -22.772 0.427 0.663 1.00 90.75 155 LEU A N 1
ATOM 1238 C CA . LEU A 1 155 ? -21.434 0.966 0.459 1.00 90.75 155 LEU A CA 1
ATOM 1239 C C . LEU A 1 155 ? -20.357 -0.109 0.682 1.00 90.75 155 LEU A C 1
ATOM 1241 O O . LEU A 1 155 ? -20.458 -0.903 1.622 1.00 90.75 155 LEU A O 1
ATOM 1245 N N . PRO A 1 156 ? -19.264 -0.085 -0.102 1.00 91.69 156 PRO A N 1
ATOM 1246 C CA . PRO A 1 156 ? -18.099 -0.924 0.148 1.00 91.69 156 PRO A CA 1
ATOM 1247 C C . PRO A 1 156 ? -17.501 -0.701 1.543 1.00 91.69 156 PRO A C 1
ATOM 1249 O O . PRO A 1 156 ? -17.532 0.414 2.074 1.00 91.69 156 PRO A O 1
ATOM 1252 N N . LEU A 1 157 ? -16.858 -1.738 2.093 1.00 91.75 157 LEU A N 1
ATOM 1253 C CA . LEU A 1 157 ? -16.221 -1.702 3.415 1.00 91.75 157 LEU A CA 1
ATOM 1254 C C . LEU A 1 157 ? -15.321 -0.469 3.615 1.00 91.75 157 LEU A C 1
ATOM 1256 O O . LEU A 1 157 ? -15.450 0.219 4.623 1.00 91.75 157 LEU A O 1
ATOM 1260 N N . HIS A 1 158 ? -14.448 -0.148 2.655 1.00 90.69 158 HIS A N 1
ATOM 1261 C CA . HIS A 1 158 ? -13.508 0.974 2.776 1.00 90.69 158 HIS A CA 1
ATOM 1262 C C . HIS A 1 158 ? -14.215 2.336 2.916 1.00 90.69 158 HIS A C 1
ATOM 1264 O O . HIS A 1 158 ? -13.817 3.149 3.750 1.00 90.69 158 HIS A O 1
ATOM 1270 N N . HIS A 1 159 ? -15.308 2.572 2.180 1.00 91.75 159 HIS A N 1
ATOM 1271 C CA . HIS A 1 159 ? -16.114 3.789 2.325 1.00 91.75 159 HIS A CA 1
ATOM 1272 C C . HIS A 1 159 ? -16.800 3.850 3.690 1.00 91.75 159 HIS A C 1
ATOM 1274 O O . HIS A 1 159 ? -16.791 4.893 4.344 1.00 91.75 159 HIS A O 1
ATOM 1280 N N . ARG A 1 160 ? -17.347 2.727 4.163 1.00 93.69 160 ARG A N 1
ATOM 1281 C CA . ARG A 1 160 ? -17.974 2.650 5.491 1.00 93.69 160 ARG A CA 1
ATOM 1282 C C . ARG A 1 160 ? -16.964 2.922 6.608 1.00 93.69 160 ARG A C 1
ATOM 1284 O O . ARG A 1 160 ? -17.281 3.645 7.551 1.00 93.69 160 ARG A O 1
ATOM 1291 N N . LEU A 1 161 ? -15.740 2.405 6.480 1.00 92.94 161 LEU A N 1
ATOM 1292 C CA . LEU A 1 161 ? -14.645 2.679 7.414 1.00 92.94 161 LEU A CA 1
ATOM 1293 C C . LEU A 1 161 ? -14.202 4.142 7.382 1.00 92.94 161 LEU A C 1
ATOM 1295 O O . LEU A 1 161 ? -13.961 4.709 8.444 1.00 92.94 161 LEU A O 1
ATOM 1299 N N . SER A 1 162 ? -14.164 4.775 6.209 1.00 92.50 162 SER A N 1
ATOM 1300 C CA . SER A 1 162 ? -13.867 6.207 6.093 1.00 92.50 162 SER A CA 1
ATOM 1301 C C . SER A 1 162 ? -14.932 7.070 6.786 1.00 92.50 162 SER A C 1
ATOM 1303 O O . SER A 1 162 ? -14.600 7.932 7.599 1.00 92.50 162 SER A O 1
ATOM 1305 N N . LEU A 1 163 ? -16.222 6.780 6.578 1.00 91.69 163 LEU A N 1
ATOM 1306 C CA . LEU A 1 163 ? -17.316 7.474 7.273 1.00 91.69 163 LEU A CA 1
ATOM 1307 C C . LEU A 1 163 ? -17.248 7.280 8.794 1.00 91.69 163 LEU A C 1
ATOM 1309 O O . LEU A 1 163 ? -17.436 8.230 9.561 1.00 91.69 163 LEU A O 1
ATOM 1313 N N . LEU A 1 164 ? -16.955 6.053 9.233 1.00 92.94 164 LEU A N 1
ATOM 1314 C CA . LEU A 1 164 ? -16.741 5.746 10.642 1.00 92.94 164 LEU A CA 1
ATOM 1315 C C . LEU A 1 164 ? -15.557 6.543 11.200 1.00 92.94 164 LEU A C 1
ATOM 1317 O O . LEU A 1 164 ? -15.690 7.136 12.267 1.00 92.94 164 LEU A O 1
ATOM 1321 N N . GLN A 1 165 ? -14.436 6.611 10.478 1.00 92.00 165 GLN A N 1
ATOM 1322 C CA . GLN A 1 165 ? -13.264 7.399 10.855 1.00 92.00 165 GLN A CA 1
ATOM 1323 C C . GLN A 1 165 ? -13.624 8.880 11.023 1.00 92.00 165 GLN A C 1
ATOM 1325 O O . GLN A 1 165 ? -13.305 9.466 12.055 1.00 92.00 165 GLN A O 1
ATOM 1330 N N . THR A 1 166 ? -14.348 9.485 10.076 1.00 90.19 166 THR A N 1
ATOM 1331 C CA . THR A 1 166 ? -14.799 10.882 10.193 1.00 90.19 166 THR A CA 1
ATOM 1332 C C . THR A 1 166 ? -15.681 11.092 11.426 1.00 90.19 166 THR A C 1
ATOM 1334 O O . THR A 1 166 ? -15.512 12.069 12.161 1.00 90.19 166 THR A O 1
ATOM 1337 N N . LYS A 1 167 ? -16.607 10.164 11.697 1.00 89.25 167 LYS A N 1
ATOM 1338 C CA . LYS A 1 167 ? -17.482 10.225 12.876 1.00 89.25 167 LYS A CA 1
ATOM 1339 C C . LYS A 1 167 ? -16.694 10.068 14.181 1.00 89.25 167 LYS A C 1
ATOM 1341 O O . LYS A 1 167 ? -16.946 10.820 15.124 1.00 89.25 167 LYS A O 1
ATOM 1346 N N . LEU A 1 168 ? -15.725 9.152 14.217 1.00 88.56 168 LEU A N 1
ATOM 1347 C CA . LEU A 1 168 ? -14.818 8.944 15.346 1.00 88.56 168 LEU A CA 1
ATOM 1348 C C . LEU A 1 168 ? -13.989 10.195 15.625 1.00 88.56 168 LEU A C 1
ATOM 1350 O O . LEU A 1 168 ? -13.994 10.671 16.754 1.00 88.56 168 LEU A O 1
ATOM 1354 N N . LEU A 1 169 ? -13.359 10.780 14.603 1.00 87.00 169 LEU A N 1
ATOM 1355 C CA . LEU A 1 169 ? -12.573 12.009 14.737 1.00 87.00 169 LEU A CA 1
ATOM 1356 C C . LEU A 1 169 ? -13.422 13.175 15.254 1.00 87.00 169 LEU A C 1
ATOM 1358 O O . LEU A 1 169 ? -12.995 13.896 16.153 1.00 87.00 169 LEU A O 1
ATOM 1362 N N . LYS A 1 170 ? -14.657 13.332 14.761 1.00 86.50 170 LYS A N 1
ATOM 1363 C CA . LYS A 1 170 ? -15.577 14.371 15.249 1.00 86.50 170 LYS A CA 1
ATOM 1364 C C . LYS A 1 170 ? -15.951 14.167 16.719 1.00 86.50 170 LYS A C 1
ATOM 1366 O O . LYS A 1 170 ? -16.023 15.138 17.472 1.00 86.50 170 LYS A O 1
ATOM 1371 N N . LYS A 1 171 ? -16.198 12.922 17.136 1.00 84.19 171 LYS A N 1
ATOM 1372 C CA . LYS A 1 171 ? -16.501 12.592 18.536 1.00 84.19 171 LYS A CA 1
ATOM 1373 C C . LYS A 1 171 ? -15.289 12.776 19.442 1.00 84.19 171 LYS A C 1
ATOM 1375 O O . LYS A 1 171 ? -15.440 13.383 20.495 1.00 84.19 171 LYS A O 1
ATOM 1380 N N . LEU A 1 172 ? -14.110 12.336 19.010 1.00 82.19 172 LEU A N 1
ATOM 1381 C CA . LEU A 1 172 ? -12.851 12.545 19.722 1.00 82.19 172 LEU A CA 1
ATOM 1382 C C . LEU A 1 172 ? -12.532 14.031 19.873 1.00 82.19 172 LEU A C 1
ATOM 1384 O O . LEU A 1 172 ? -12.194 14.447 20.968 1.00 82.19 172 LEU A O 1
ATOM 1388 N N . GLY A 1 173 ? -12.725 14.851 18.837 1.00 78.06 173 GLY A N 1
ATOM 1389 C CA . GLY A 1 173 ? -12.533 16.301 18.941 1.00 78.06 173 GLY A CA 1
ATOM 1390 C C . GLY A 1 173 ? -13.512 16.981 19.908 1.00 78.06 173 GLY A C 1
ATOM 1391 O O . GLY A 1 173 ? -13.158 17.966 20.551 1.00 78.06 173 GLY A O 1
ATOM 1392 N N . GLY A 1 174 ? -14.736 16.458 20.045 1.00 78.44 174 GLY A N 1
ATOM 1393 C CA . GLY A 1 174 ? -15.678 16.894 21.082 1.00 78.44 174 GLY A CA 1
ATOM 1394 C C . GLY A 1 174 ? -15.209 16.499 22.483 1.00 78.44 174 GLY A C 1
ATOM 1395 O O . GLY A 1 174 ? -15.082 17.354 23.351 1.00 78.44 174 GLY A O 1
ATOM 1396 N N . LEU A 1 175 ? -14.863 15.223 22.661 1.00 72.31 175 LEU A N 1
ATOM 1397 C CA . LEU A 1 175 ? -14.377 14.678 23.929 1.00 72.31 175 LEU A CA 1
ATOM 1398 C C . LEU A 1 175 ? -13.060 15.317 24.374 1.00 72.31 175 LEU A C 1
ATOM 1400 O O . LEU A 1 175 ? -12.889 15.571 25.555 1.00 72.31 175 LEU A O 1
ATOM 1404 N N . GLN A 1 176 ? -12.160 15.643 23.446 1.00 69.69 176 GLN A N 1
ATOM 1405 C CA . GLN A 1 176 ? -10.928 16.371 23.731 1.00 69.69 176 GLN A CA 1
ATOM 1406 C C . GLN A 1 176 ? -11.238 17.755 24.305 1.00 69.69 176 GLN A C 1
ATOM 1408 O O . GLN A 1 176 ? -10.648 18.131 25.307 1.00 69.69 176 GLN A O 1
ATOM 1413 N N . LYS A 1 177 ? -12.190 18.501 23.727 1.00 65.50 177 LYS A N 1
ATOM 1414 C CA . LYS A 1 177 ? -12.599 19.811 24.266 1.00 65.50 177 LYS A CA 1
ATOM 1415 C C . LYS A 1 177 ? -13.202 19.706 25.665 1.00 65.50 177 LYS A C 1
ATOM 1417 O O . LYS A 1 177 ? -13.029 20.626 26.462 1.00 65.50 177 LYS A O 1
ATOM 1422 N N . ASP A 1 178 ? -13.904 18.615 25.948 1.00 65.94 178 ASP A N 1
ATOM 1423 C CA . ASP A 1 178 ? -14.487 18.356 27.263 1.00 65.94 178 ASP A CA 1
ATOM 1424 C C . ASP A 1 178 ? -13.432 17.866 28.277 1.00 65.94 178 ASP A C 1
ATOM 1426 O O . ASP A 1 178 ? -13.467 18.282 29.432 1.00 65.94 178 ASP A O 1
ATOM 1430 N N . GLU A 1 179 ? -12.443 17.075 27.850 1.00 65.31 179 GLU A N 1
ATOM 1431 C CA . GLU A 1 179 ? -11.309 16.619 28.671 1.00 65.31 179 GLU A CA 1
ATOM 1432 C C . GLU A 1 179 ? -10.299 17.735 28.960 1.00 65.31 179 GLU A C 1
ATOM 1434 O O . GLU A 1 179 ? -9.873 17.878 30.098 1.00 65.31 179 GLU A O 1
ATOM 1439 N N . THR A 1 180 ? -9.980 18.617 28.002 1.00 60.41 180 THR A N 1
ATOM 1440 C CA . THR A 1 180 ? -9.118 19.798 28.240 1.00 60.41 180 THR A CA 1
ATOM 1441 C C . THR A 1 180 ? -9.684 20.729 29.320 1.00 60.41 180 THR A C 1
ATOM 1443 O O . THR A 1 180 ? -8.955 21.511 29.927 1.00 60.41 180 THR A O 1
ATOM 1446 N N . ARG A 1 181 ? -10.993 20.661 29.590 1.00 61.28 181 ARG A N 1
ATOM 1447 C CA . ARG A 1 181 ? -11.621 21.412 30.685 1.00 61.28 181 ARG A CA 1
ATOM 1448 C C . ARG A 1 181 ? -11.431 20.756 32.051 1.00 61.28 181 ARG A C 1
ATOM 1450 O O . ARG A 1 181 ? -11.640 21.442 33.052 1.00 61.28 181 ARG A O 1
ATOM 1457 N N . GLN A 1 182 ? -11.073 19.474 32.112 1.00 69.06 182 GLN A N 1
ATOM 1458 C CA . GLN A 1 182 ? -10.883 18.764 33.370 1.00 69.06 182 GLN A CA 1
ATOM 1459 C C . GLN A 1 182 ? -9.601 19.203 34.075 1.00 69.06 182 GLN A C 1
ATOM 1461 O O . GLN A 1 182 ? -8.602 19.554 33.451 1.00 69.06 182 GLN A O 1
ATOM 1466 N N . GLN A 1 183 ? -9.653 19.174 35.406 1.00 60.59 183 GLN A N 1
ATOM 1467 C CA . GLN A 1 183 ? -8.594 19.700 36.262 1.00 60.59 183 GLN A CA 1
ATOM 1468 C C . GLN A 1 183 ? -7.272 18.942 36.079 1.00 60.59 183 GLN A C 1
ATOM 1470 O O . GLN A 1 183 ? -6.238 19.570 35.905 1.00 60.59 183 GLN A O 1
ATOM 1475 N N . TRP A 1 184 ? -7.328 17.613 35.951 1.00 72.88 184 TRP A N 1
ATOM 1476 C CA . TRP A 1 184 ? -6.137 16.775 35.782 1.00 72.88 184 TRP A CA 1
ATOM 1477 C C . TRP A 1 184 ? -5.312 17.116 34.530 1.00 72.88 184 TRP A C 1
ATOM 1479 O O . TRP A 1 184 ? -4.098 16.964 34.550 1.00 72.88 184 TRP A O 1
ATOM 1489 N N . VAL A 1 185 ? -5.941 17.589 33.445 1.00 64.06 185 VAL A N 1
ATOM 1490 C CA . VAL A 1 185 ? -5.229 17.994 32.218 1.00 64.06 185 VAL A CA 1
ATOM 1491 C C . VAL A 1 185 ? -4.494 19.315 32.422 1.00 64.06 185 VAL A C 1
ATOM 1493 O O . VAL A 1 185 ? -3.416 19.507 31.867 1.00 64.06 185 VAL A O 1
ATOM 1496 N N . LYS A 1 186 ? -5.069 20.224 33.216 1.00 63.62 186 LYS A N 1
ATOM 1497 C CA . LYS A 1 186 ? -4.427 21.495 33.569 1.00 63.62 186 LYS A CA 1
ATOM 1498 C C . LYS A 1 186 ? -3.234 21.255 34.479 1.00 63.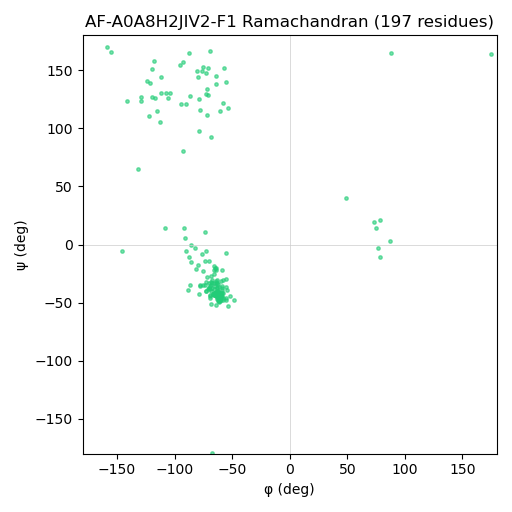62 186 LYS A C 1
ATOM 1500 O O . LYS A 1 186 ? -2.164 21.772 34.191 1.00 63.62 186 LYS A O 1
ATOM 1505 N N . ASP A 1 187 ? -3.414 20.410 35.490 1.00 70.94 187 ASP A N 1
ATOM 1506 C CA . ASP A 1 187 ? -2.359 20.056 36.437 1.00 70.94 187 ASP A CA 1
ATOM 1507 C C . ASP A 1 187 ? -1.178 19.375 35.702 1.00 70.94 187 ASP A C 1
ATOM 1509 O O . ASP A 1 187 ? -0.025 19.741 35.908 1.00 70.94 187 ASP A O 1
ATOM 1513 N N . LEU A 1 188 ? -1.457 18.469 34.751 1.00 69.75 188 LEU A N 1
ATOM 1514 C CA . LEU A 1 188 ? -0.427 17.798 33.941 1.00 69.75 188 LEU A CA 1
ATOM 1515 C C . LEU A 1 188 ? 0.272 18.744 32.945 1.00 69.75 188 LEU A C 1
ATOM 1517 O O . LEU A 1 188 ? 1.460 18.600 32.668 1.00 69.75 188 LEU A O 1
ATOM 1521 N N . ALA A 1 189 ? -0.459 19.709 32.378 1.00 66.38 189 ALA A N 1
ATOM 1522 C CA . ALA A 1 189 ? 0.117 20.716 31.488 1.00 66.38 189 ALA A CA 1
ATOM 1523 C C . ALA A 1 189 ? 1.019 21.698 32.249 1.00 66.38 189 ALA A C 1
ATOM 1525 O O . ALA A 1 189 ? 2.059 22.093 31.724 1.00 66.38 189 ALA A O 1
ATOM 1526 N N . GLU A 1 190 ? 0.643 22.075 33.474 1.00 67.56 190 GLU A N 1
ATOM 1527 C CA . GLU A 1 190 ? 1.487 22.871 34.370 1.00 67.56 190 GLU A CA 1
ATOM 1528 C C . GLU A 1 190 ? 2.764 22.114 34.752 1.00 67.56 190 GLU A C 1
ATOM 1530 O O . GLU A 1 190 ? 3.845 22.698 34.692 1.00 67.56 190 GLU A O 1
ATOM 1535 N N . GLU A 1 191 ? 2.665 20.817 35.049 1.00 73.81 191 GLU A N 1
ATOM 1536 C CA . GLU A 1 191 ? 3.815 19.952 35.343 1.00 73.81 191 GLU A CA 1
ATOM 1537 C C . GLU A 1 191 ? 4.778 19.857 34.140 1.00 73.81 191 GLU A C 1
ATOM 1539 O O . GLU A 1 191 ? 5.975 20.105 34.282 1.00 73.81 191 GLU A O 1
ATOM 1544 N N . GLN A 1 192 ? 4.265 19.632 32.921 1.00 67.75 192 GLN A N 1
ATOM 1545 C CA . GLN A 1 192 ? 5.100 19.595 31.708 1.00 67.75 192 GLN A CA 1
ATOM 1546 C C . GLN A 1 192 ? 5.700 20.955 31.322 1.00 67.75 192 GLN A C 1
ATOM 1548 O O . GLN A 1 192 ? 6.819 21.013 30.811 1.00 67.75 192 GLN A O 1
ATOM 1553 N N . LEU A 1 193 ? 4.983 22.061 31.551 1.00 61.22 193 LEU A N 1
ATOM 1554 C CA . LEU A 1 193 ? 5.529 23.409 31.360 1.00 61.22 193 LEU A CA 1
ATOM 1555 C C . LEU A 1 193 ? 6.664 23.677 32.351 1.00 61.22 193 LEU A C 1
ATOM 1557 O O . LEU A 1 193 ? 7.691 24.224 31.956 1.00 61.22 193 LEU A O 1
ATOM 1561 N N . GLN A 1 194 ? 6.511 23.273 33.614 1.00 67.12 194 GLN A N 1
ATOM 1562 C CA . GLN A 1 194 ? 7.570 23.406 34.613 1.00 67.12 194 GLN A CA 1
ATOM 1563 C C . GLN A 1 194 ? 8.818 22.604 34.236 1.00 67.12 194 GLN A C 1
ATOM 1565 O O . GLN A 1 194 ? 9.915 23.141 34.349 1.00 67.12 194 GLN A O 1
ATOM 1570 N N . GLU A 1 195 ? 8.676 21.380 33.723 1.00 68.69 195 GLU A N 1
ATOM 1571 C CA . GLU A 1 195 ? 9.816 20.598 33.222 1.00 68.69 195 GLU A CA 1
ATOM 1572 C C . GLU A 1 195 ? 10.506 21.261 32.017 1.00 68.69 195 GLU A C 1
ATOM 1574 O O . GLU A 1 195 ? 11.734 21.344 31.973 1.00 68.69 195 GLU A O 1
ATOM 1579 N N . LEU A 1 196 ? 9.738 21.795 31.061 1.00 57.59 196 LEU A N 1
ATOM 1580 C CA . LEU A 1 196 ? 10.281 22.467 29.872 1.00 57.59 196 LEU A CA 1
ATOM 1581 C C . LEU A 1 196 ? 11.001 23.786 30.192 1.00 57.59 196 LEU A C 1
ATOM 1583 O O . LEU A 1 196 ? 11.962 24.123 29.506 1.00 57.59 196 LEU A O 1
ATOM 1587 N N . TYR A 1 197 ? 10.556 24.526 31.212 1.00 61.47 197 TYR A N 1
ATOM 1588 C CA . TYR A 1 197 ? 11.203 25.765 31.673 1.00 61.47 197 TYR A CA 1
ATOM 1589 C C . TYR A 1 197 ? 12.269 25.544 32.760 1.00 61.47 197 TYR A C 1
ATOM 1591 O O . TYR A 1 197 ? 12.945 26.496 33.149 1.00 61.47 197 TYR A O 1
ATOM 1599 N N . ALA A 1 198 ? 12.423 24.314 33.258 1.00 58.41 198 ALA A N 1
ATOM 1600 C CA . ALA A 1 198 ? 13.499 23.920 34.167 1.00 58.41 198 ALA A CA 1
ATOM 1601 C C . ALA A 1 198 ? 14.794 23.508 33.434 1.00 58.41 198 ALA A C 1
ATOM 1603 O O . ALA A 1 198 ? 15.779 23.178 34.098 1.00 58.41 198 ALA A O 1
ATOM 1604 N N . THR A 1 199 ? 14.798 23.541 32.094 1.00 45.22 199 THR A N 1
ATOM 1605 C CA . THR A 1 199 ? 15.973 23.316 31.229 1.00 45.22 199 THR A CA 1
ATOM 1606 C C . THR A 1 199 ? 16.454 24.635 30.634 1.00 45.22 199 THR A C 1
ATOM 1608 O O . THR A 1 199 ? 17.689 24.824 30.552 1.00 45.22 199 THR A O 1
#

Solvent-accessible surface area (backbone atoms only — not comparable to full-atom values): 11967 Å² total; per-residue (Å²): 134,91,69,93,74,85,86,89,84,77,65,90,90,69,47,62,68,58,54,51,51,54,50,51,44,50,51,39,69,75,35,58,91,82,42,57,44,75,80,41,80,45,73,29,95,39,67,72,53,25,55,51,49,68,57,50,40,45,77,67,76,43,60,74,53,50,56,39,30,60,68,60,54,48,42,70,76,38,70,92,53,83,79,80,63,65,67,63,54,49,51,36,54,75,71,64,57,74,51,68,66,58,55,43,66,76,34,70,64,39,57,62,46,49,56,51,49,51,59,70,38,45,76,75,48,79,91,66,65,65,41,62,59,97,85,43,75,78,42,51,30,66,60,54,44,50,56,49,60,73,41,69,82,89,50,57,58,70,60,46,49,50,55,39,48,56,52,48,52,55,49,48,57,50,50,46,61,58,48,66,68,36,67,70,51,50,55,51,50,51,53,52,49,52,57,66,72,72,108